Protein AF-A0A386JBR8-F1 (afdb_monomer_lite)

Organism: Clostridioides difficile (NCBI:txid1496)

Sequence (320 aa):
MKKINISLKLSEELEQIVFDKDERVSLTLKGVFYVNKLVGASIFEPDKIYFDGDYRENPYIINNDDGSIFKVISTSLAVSNYNNNQIVTKATVSFNVDSYLLDSFGHIISEDYTAGEIFKKGTSKLTDDNYVLPINSTLEICVSLKNTEIQRALGQYLFNKNLADRKAQSLSQRNALKKLPQFNCPITNITGSSGYRMAIMTIPYFYDDDKEIKEIINCARTLNANVLNCKLISIDNDEIIDAVDLEYLKSIQNYDEEINKKEYSNERLVLSTKYAECKKKIPEKITKAINILFPDLNLEGVKSLNNKEIKLLIQYAETL

Radius of gyration: 27.44 Å; chains: 1; bounding box: 64×48×71 Å

Foldseek 3Di:
DFKKKWKFKDWLLQVQWDADPVRDIDGDLSVLVLLCLLQVKDKDFDQWDDDPNDIDGAFDFDADPVRFTQKTKHKMWIWGQAQNDIDIFIFIDIQGLVVQLVVQQVVVCVVPVLQWDKDFPPPDDDDPQWDWAAPDPTIIIIGGPPDPSNVVSVVVSVVCRVCVNVVSHSVNRSVNSCPDPQNVFDWADWDDDPSTIMTMGMGMGDDDDPVVVVVSVVSSVVSVIDMGGDFDQDPVPRDTDDDDDDVVVVVVVVVCPPPPPPPVVVVVVVVVVVVVVPPPDDPVLLVVLCCVVPVPDDCVVVVPDDPVRVVVSVVVSVVD

Structure (mmCIF, N/CA/C/O backbone):
data_AF-A0A386JBR8-F1
#
_entry.id   AF-A0A386JBR8-F1
#
loop_
_atom_site.group_PDB
_atom_site.id
_atom_site.type_symbol
_atom_site.label_atom_id
_atom_site.label_alt_id
_atom_site.label_comp_id
_atom_site.label_asym_id
_atom_site.label_entity_id
_atom_site.label_seq_id
_atom_site.pdbx_PDB_ins_code
_atom_site.Cartn_x
_atom_site.Cartn_y
_atom_site.Cartn_z
_atom_site.occupancy
_atom_site.B_iso_or_equiv
_atom_site.auth_seq_id
_atom_site.auth_comp_id
_atom_site.auth_asym_id
_atom_site.auth_atom_id
_atom_site.pdbx_PDB_model_num
ATOM 1 N N . MET A 1 1 ? 20.323 -7.950 -28.388 1.00 67.44 1 MET A N 1
ATOM 2 C CA . MET A 1 1 ? 19.832 -7.499 -27.076 1.00 67.44 1 MET A CA 1
ATOM 3 C C . MET A 1 1 ? 20.930 -6.848 -26.249 1.00 67.44 1 MET A C 1
AT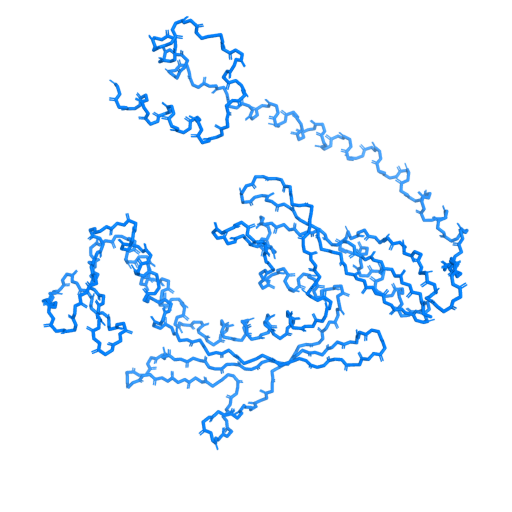OM 5 O O . MET A 1 1 ? 21.874 -7.513 -25.840 1.00 67.44 1 MET A O 1
ATOM 9 N N . LYS A 1 2 ? 20.825 -5.533 -26.047 1.00 70.88 2 LYS A N 1
ATOM 10 C CA . LYS A 1 2 ? 21.681 -4.711 -25.176 1.00 70.88 2 LYS A CA 1
ATOM 11 C C . LYS A 1 2 ? 20.995 -4.535 -23.812 1.00 70.88 2 LYS A C 1
ATOM 13 O O . LYS A 1 2 ? 19.782 -4.716 -23.713 1.00 70.88 2 LYS A O 1
ATOM 18 N N . LYS A 1 3 ? 21.748 -4.177 -22.763 1.00 76.44 3 LYS A N 1
ATOM 19 C CA . LYS A 1 3 ? 21.214 -3.945 -21.407 1.00 76.44 3 LYS A CA 1
ATOM 20 C C . LYS A 1 3 ? 21.705 -2.626 -20.819 1.00 76.44 3 LYS A C 1
ATOM 22 O O . LYS A 1 3 ? 22.906 -2.363 -20.794 1.00 76.44 3 LYS A O 1
ATOM 27 N N . ILE A 1 4 ? 20.784 -1.861 -20.242 1.00 75.00 4 ILE A N 1
ATOM 28 C CA . ILE A 1 4 ? 21.103 -0.758 -19.328 1.00 75.00 4 ILE A CA 1
ATOM 29 C C . ILE A 1 4 ? 20.447 -0.990 -17.971 1.00 75.00 4 ILE A C 1
ATOM 31 O O . ILE A 1 4 ? 19.394 -1.614 -17.871 1.00 75.00 4 ILE A O 1
ATOM 35 N N . ASN A 1 5 ? 21.067 -0.468 -16.923 1.00 78.25 5 ASN A N 1
ATOM 36 C CA . ASN A 1 5 ? 20.488 -0.381 -15.593 1.00 78.25 5 ASN A CA 1
ATOM 37 C C . ASN A 1 5 ? 20.195 1.086 -15.290 1.00 78.25 5 ASN A C 1
ATOM 39 O O . ASN A 1 5 ? 21.079 1.931 -15.410 1.00 78.25 5 ASN A O 1
ATOM 43 N N . ILE A 1 6 ? 18.976 1.390 -14.858 1.00 77.00 6 ILE A N 1
ATOM 44 C CA . ILE A 1 6 ? 18.601 2.739 -14.436 1.00 77.00 6 ILE A CA 1
ATOM 45 C C . ILE A 1 6 ? 18.371 2.724 -12.932 1.00 77.00 6 ILE A C 1
ATOM 47 O O . ILE A 1 6 ? 17.501 2.012 -12.434 1.00 77.00 6 ILE A O 1
ATOM 51 N N . SER A 1 7 ? 19.169 3.503 -12.213 1.00 80.62 7 SER A N 1
ATOM 52 C CA . SER A 1 7 ? 19.122 3.622 -10.760 1.00 80.62 7 SER A CA 1
ATOM 53 C C . SER A 1 7 ? 18.283 4.833 -10.367 1.00 80.62 7 SER A C 1
ATOM 55 O O . SER A 1 7 ? 18.693 5.982 -10.558 1.00 80.62 7 SER A O 1
ATOM 57 N N . LEU A 1 8 ? 17.112 4.567 -9.796 1.00 83.81 8 LEU A N 1
ATOM 58 C CA . LEU A 1 8 ? 16.202 5.566 -9.252 1.00 83.81 8 LEU A CA 1
ATOM 59 C C . LEU A 1 8 ? 16.477 5.784 -7.770 1.00 83.81 8 LEU A C 1
ATOM 61 O O . LEU A 1 8 ? 16.544 4.832 -6.992 1.00 83.81 8 LEU A O 1
ATOM 65 N N . LYS A 1 9 ? 16.578 7.051 -7.372 1.00 84.12 9 LYS A N 1
ATOM 66 C CA . LYS A 1 9 ? 16.639 7.439 -5.966 1.00 84.12 9 LYS A CA 1
ATOM 67 C C . LYS A 1 9 ? 15.225 7.571 -5.407 1.00 84.12 9 LYS A C 1
ATOM 69 O O . LYS A 1 9 ? 14.389 8.255 -5.993 1.00 84.12 9 LYS A O 1
ATOM 74 N N . LEU A 1 10 ? 14.986 6.925 -4.274 1.00 86.94 10 LEU A N 1
ATOM 75 C CA . LEU A 1 10 ? 13.719 6.917 -3.555 1.00 86.94 10 LEU A CA 1
ATOM 76 C C . LEU A 1 10 ? 13.904 7.544 -2.171 1.00 86.94 10 LEU A C 1
ATOM 78 O O . LEU A 1 10 ? 14.959 7.370 -1.560 1.00 86.94 10 LEU A O 1
ATOM 82 N N . SER A 1 11 ? 12.888 8.254 -1.677 1.00 86.88 11 SER A N 1
ATOM 83 C CA . SER A 1 11 ? 12.920 8.955 -0.386 1.00 86.88 11 SER A CA 1
ATOM 84 C C . SER A 1 11 ? 11.740 8.584 0.517 1.00 86.88 11 SER A C 1
ATOM 86 O O . SER A 1 11 ? 10.594 8.529 0.066 1.00 86.88 11 SER A O 1
ATOM 88 N N . GLU A 1 12 ? 12.024 8.348 1.798 1.00 86.50 12 GLU A N 1
ATOM 89 C CA . GLU A 1 12 ? 11.023 8.173 2.858 1.00 86.50 12 GLU A CA 1
ATOM 90 C C . GLU A 1 12 ? 10.281 9.487 3.147 1.00 86.50 12 GLU A C 1
ATOM 92 O O . GLU A 1 12 ? 9.063 9.474 3.293 1.00 86.50 12 GLU A O 1
ATOM 97 N N . GLU A 1 13 ? 10.981 10.626 3.118 1.00 87.62 13 GLU A N 1
ATOM 98 C CA . GLU A 1 13 ? 10.404 11.963 3.347 1.00 87.62 13 GLU A CA 1
ATOM 99 C C . GLU A 1 13 ? 9.352 12.322 2.286 1.00 87.62 13 GLU A C 1
ATOM 101 O O . GLU A 1 13 ? 8.322 12.920 2.580 1.00 87.62 13 GLU A O 1
ATOM 106 N N . LEU A 1 14 ? 9.581 11.901 1.037 1.00 84.31 14 LEU A N 1
ATOM 107 C CA . LEU A 1 14 ? 8.623 12.073 -0.062 1.00 84.31 14 LEU A CA 1
ATOM 108 C C . LEU A 1 14 ? 7.554 10.971 -0.096 1.00 84.31 14 LEU A C 1
ATOM 110 O O . LEU A 1 14 ? 6.811 10.857 -1.076 1.00 84.31 14 LEU A O 1
ATOM 114 N N . GLU A 1 15 ? 7.500 10.141 0.946 1.00 89.00 15 GLU A N 1
ATOM 115 C CA . GLU A 1 15 ? 6.616 8.990 1.082 1.00 89.00 15 GLU A CA 1
ATOM 116 C C . GLU A 1 15 ? 6.724 8.016 -0.098 1.00 89.00 15 GLU A C 1
ATOM 118 O O . GLU A 1 15 ? 5.730 7.407 -0.476 1.00 89.00 15 GLU A O 1
ATOM 123 N N . GLN A 1 16 ? 7.887 7.870 -0.739 1.00 90.25 16 GLN A N 1
ATOM 124 C CA . GLN A 1 16 ? 8.067 6.935 -1.860 1.00 90.25 16 GLN A CA 1
ATOM 125 C C . GLN A 1 16 ? 8.382 5.519 -1.365 1.00 90.25 16 GLN A C 1
ATOM 127 O O . GLN A 1 16 ? 7.962 4.523 -1.958 1.00 90.25 16 GLN A O 1
ATOM 132 N N . ILE A 1 17 ? 9.097 5.430 -0.251 1.00 91.69 17 ILE A N 1
ATOM 133 C CA . ILE A 1 17 ? 9.419 4.181 0.433 1.00 91.69 17 ILE A CA 1
ATOM 134 C C . ILE A 1 17 ? 8.922 4.231 1.869 1.00 91.69 17 ILE A C 1
ATOM 136 O O . ILE A 1 17 ? 8.795 5.301 2.456 1.00 91.69 17 ILE A O 1
ATOM 140 N N . VAL A 1 18 ? 8.640 3.057 2.417 1.00 92.25 18 VAL A N 1
ATOM 141 C CA . VAL A 1 18 ? 8.278 2.868 3.820 1.00 92.25 18 VAL A CA 1
ATOM 142 C C . VAL A 1 18 ? 9.015 1.656 4.369 1.00 92.25 18 VAL A C 1
ATOM 144 O O . VAL A 1 18 ? 9.293 0.710 3.626 1.00 92.25 18 VAL A O 1
ATOM 147 N N . PHE A 1 19 ? 9.318 1.703 5.660 1.00 87.75 19 PHE A N 1
ATOM 148 C CA . PHE A 1 19 ? 9.953 0.628 6.408 1.00 87.75 19 PHE A CA 1
ATOM 149 C C . PHE A 1 19 ? 8.922 -0.017 7.329 1.00 87.75 19 PHE A C 1
ATOM 151 O O . PHE A 1 19 ? 8.153 0.690 7.981 1.00 87.75 19 PHE A O 1
ATOM 158 N N . ASP A 1 20 ? 8.875 -1.346 7.353 1.00 82.25 20 ASP A N 1
ATOM 159 C CA . ASP A 1 20 ? 8.088 -2.072 8.349 1.00 82.25 20 ASP A CA 1
ATOM 160 C C . ASP A 1 20 ? 8.827 -2.165 9.699 1.00 82.25 20 ASP A C 1
ATOM 162 O O . ASP A 1 20 ? 9.929 -1.637 9.869 1.00 82.25 20 ASP A O 1
ATOM 166 N N . LYS A 1 21 ? 8.203 -2.823 10.685 1.00 74.06 21 LYS A N 1
ATOM 167 C CA . LYS A 1 21 ? 8.782 -3.008 12.028 1.00 74.06 21 LYS A CA 1
ATOM 168 C C . LYS A 1 21 ? 10.086 -3.821 12.014 1.00 74.06 21 LYS A C 1
ATOM 170 O O . LYS A 1 21 ? 10.879 -3.679 12.939 1.00 74.06 21 LYS A O 1
ATOM 175 N N . ASP A 1 22 ? 10.308 -4.618 10.969 1.00 78.12 22 ASP A N 1
ATOM 176 C CA . ASP A 1 22 ? 11.513 -5.425 10.760 1.00 78.12 22 ASP A CA 1
ATOM 177 C C . ASP A 1 22 ? 12.556 -4.688 9.895 1.00 78.12 22 ASP A C 1
ATOM 179 O O . ASP A 1 22 ? 13.489 -5.308 9.379 1.00 78.12 22 ASP A O 1
ATOM 183 N N . GLU A 1 23 ? 12.400 -3.370 9.708 1.00 79.38 23 GLU A N 1
ATOM 184 C CA . GLU A 1 23 ? 13.267 -2.509 8.893 1.00 79.38 23 GLU A CA 1
ATOM 185 C C . GLU A 1 23 ? 13.337 -2.922 7.410 1.00 79.38 23 GLU A C 1
ATOM 187 O O . GLU A 1 23 ? 14.269 -2.561 6.682 1.00 79.38 23 GLU A O 1
ATOM 192 N N . ARG A 1 24 ? 12.331 -3.652 6.910 1.00 84.88 24 ARG A N 1
ATOM 193 C CA . ARG A 1 24 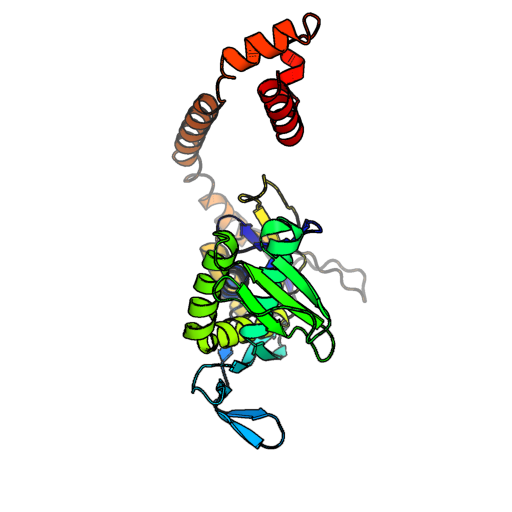? 12.246 -4.012 5.492 1.00 84.88 24 ARG A CA 1
ATOM 194 C C . ARG A 1 24 ? 11.624 -2.873 4.708 1.00 84.88 24 ARG A C 1
ATOM 196 O O . ARG A 1 24 ? 10.538 -2.384 5.015 1.00 84.88 24 ARG A O 1
ATOM 203 N N . VAL A 1 25 ? 12.312 -2.480 3.643 1.00 89.56 25 VAL A N 1
ATOM 204 C CA . VAL A 1 25 ? 11.884 -1.397 2.761 1.00 89.56 25 VAL A CA 1
ATOM 205 C C . VAL A 1 25 ? 10.878 -1.889 1.721 1.00 89.56 25 VAL A C 1
ATOM 207 O O . VAL A 1 25 ? 11.035 -2.950 1.115 1.00 89.56 25 VAL A O 1
ATOM 210 N N . SER A 1 26 ? 9.845 -1.093 1.461 1.00 89.31 26 SER A N 1
ATOM 211 C CA . SER A 1 26 ? 8.892 -1.356 0.386 1.00 89.31 26 SER A CA 1
ATOM 212 C C . SER A 1 26 ? 8.404 -0.071 -0.282 1.00 89.31 26 SER A C 1
ATOM 214 O O . SER A 1 26 ? 8.368 0.994 0.331 1.00 89.31 26 SER A O 1
ATOM 216 N N . LEU A 1 27 ? 8.010 -0.168 -1.558 1.00 90.38 27 LEU A N 1
ATOM 217 C CA . LEU A 1 27 ? 7.379 0.949 -2.265 1.00 90.38 27 LEU A CA 1
ATOM 218 C C . LEU A 1 27 ? 5.964 1.207 -1.738 1.00 90.38 27 LEU A C 1
ATOM 220 O O . LEU A 1 27 ? 5.135 0.284 -1.675 1.00 90.38 27 LEU A O 1
ATOM 224 N N . THR A 1 28 ? 5.684 2.479 -1.468 1.00 90.69 28 THR A N 1
ATOM 225 C CA . THR A 1 28 ? 4.338 3.010 -1.225 1.00 90.69 28 THR A CA 1
ATOM 226 C C . THR A 1 28 ? 3.587 3.208 -2.551 1.00 90.69 28 THR A C 1
ATOM 228 O O . THR A 1 28 ? 4.127 2.978 -3.632 1.00 90.69 28 THR A O 1
ATOM 231 N N . LEU A 1 29 ? 2.341 3.690 -2.500 1.00 87.50 29 LEU A N 1
ATOM 232 C CA . LEU A 1 29 ? 1.617 4.108 -3.706 1.00 87.50 29 LEU A CA 1
ATOM 233 C C . LEU A 1 29 ? 2.341 5.236 -4.462 1.00 87.50 29 LEU A C 1
ATOM 235 O O . LEU A 1 29 ? 2.518 5.148 -5.675 1.00 87.50 29 LEU A O 1
ATOM 239 N N . LYS A 1 30 ? 2.796 6.274 -3.747 1.00 87.56 30 LYS A N 1
ATOM 240 C CA . LYS A 1 30 ? 3.539 7.396 -4.341 1.00 87.56 30 LYS A CA 1
ATOM 241 C C . LYS A 1 30 ? 4.854 6.928 -4.958 1.00 87.56 30 LYS A C 1
ATOM 243 O O . LYS A 1 30 ? 5.190 7.361 -6.056 1.00 87.56 30 LYS A O 1
ATOM 248 N N . GLY A 1 31 ? 5.562 6.010 -4.298 1.00 90.75 31 GLY A N 1
ATOM 249 C CA . GLY A 1 31 ? 6.785 5.415 -4.837 1.00 90.75 31 GLY A CA 1
ATOM 250 C C . GLY A 1 31 ? 6.533 4.602 -6.095 1.00 90.75 31 GLY A C 1
ATOM 251 O O . GLY A 1 31 ? 7.245 4.763 -7.079 1.00 90.75 31 GLY A O 1
ATOM 252 N N . VAL A 1 32 ? 5.477 3.789 -6.098 1.00 92.12 32 VAL A N 1
ATOM 253 C CA . VAL A 1 32 ? 5.056 3.039 -7.284 1.00 92.12 32 VAL A CA 1
ATOM 254 C C . VAL A 1 32 ? 4.737 3.988 -8.446 1.00 92.12 32 VAL A C 1
ATOM 256 O O . VAL A 1 32 ? 5.261 3.798 -9.537 1.00 92.12 32 VAL A O 1
ATOM 259 N N . PHE A 1 33 ? 3.966 5.058 -8.242 1.00 89.31 33 PHE A N 1
ATOM 260 C CA . PHE A 1 33 ? 3.706 6.016 -9.324 1.00 89.31 33 PHE A CA 1
ATOM 261 C C . PHE A 1 33 ? 4.952 6.780 -9.772 1.00 89.31 33 PHE A C 1
ATOM 263 O O . PHE A 1 33 ? 5.095 7.064 -10.959 1.00 89.31 33 PHE A O 1
ATOM 270 N N . TYR A 1 34 ? 5.866 7.090 -8.852 1.00 90.25 34 TYR A N 1
ATOM 271 C CA . TYR A 1 34 ? 7.144 7.707 -9.189 1.00 90.25 34 TYR A CA 1
ATOM 272 C C . TYR A 1 34 ? 7.983 6.801 -10.097 1.00 90.25 34 TYR A C 1
ATOM 274 O O . TYR A 1 34 ? 8.426 7.242 -11.153 1.00 90.25 34 TYR A O 1
ATOM 282 N N . VAL A 1 35 ? 8.116 5.519 -9.743 1.00 91.00 35 VAL A N 1
ATOM 283 C CA . VAL A 1 35 ? 8.782 4.508 -10.578 1.00 91.00 35 VAL A CA 1
ATOM 284 C C . VAL A 1 35 ? 8.055 4.328 -11.914 1.00 91.00 35 VAL A C 1
ATOM 286 O O . VAL A 1 35 ? 8.702 4.198 -12.953 1.00 91.00 35 VAL A O 1
ATOM 289 N N . ASN A 1 36 ? 6.720 4.400 -11.932 1.00 91.25 36 ASN A N 1
ATOM 290 C CA . ASN A 1 36 ? 5.944 4.259 -13.164 1.00 91.25 36 ASN A CA 1
ATOM 291 C C . ASN A 1 36 ? 6.201 5.375 -14.187 1.00 91.25 36 ASN A C 1
ATOM 293 O O . ASN A 1 36 ? 6.010 5.149 -15.377 1.00 91.25 36 ASN A O 1
ATOM 297 N N . LYS A 1 37 ? 6.684 6.551 -13.765 1.00 87.00 37 LYS A N 1
ATOM 298 C CA . LYS A 1 37 ? 7.130 7.597 -14.704 1.00 87.00 37 LYS A CA 1
ATOM 299 C C . LYS A 1 37 ? 8.317 7.151 -15.562 1.00 87.00 37 LYS A C 1
ATOM 301 O O . LYS A 1 37 ? 8.500 7.692 -16.645 1.00 87.00 37 LYS A O 1
ATOM 306 N N . LEU A 1 38 ? 9.115 6.197 -15.074 1.00 86.31 38 LEU A N 1
ATOM 307 C CA . LEU A 1 38 ? 10.191 5.570 -15.838 1.00 86.31 38 LEU A CA 1
ATOM 308 C C . LEU A 1 38 ? 9.694 4.339 -16.608 1.00 86.31 38 LEU A C 1
ATOM 310 O O . LEU A 1 38 ? 10.028 4.184 -17.774 1.00 86.31 38 LEU A O 1
ATOM 314 N N . VAL A 1 39 ? 8.921 3.465 -15.954 1.00 87.38 39 VAL A N 1
ATOM 315 C CA . VAL A 1 39 ? 8.481 2.185 -16.547 1.00 87.38 39 VAL A CA 1
ATOM 316 C C . VAL A 1 39 ? 7.428 2.375 -17.643 1.00 87.38 39 VAL A C 1
ATOM 318 O O . VAL A 1 39 ? 7.347 1.560 -18.559 1.00 87.38 39 VAL A O 1
ATOM 321 N N . GLY A 1 40 ? 6.601 3.420 -17.552 1.00 86.44 40 GLY A N 1
ATOM 322 C CA . GLY A 1 40 ? 5.566 3.711 -18.544 1.00 86.44 40 GLY A CA 1
ATOM 323 C C . GLY A 1 40 ? 4.459 2.654 -18.611 1.00 86.44 40 GLY A C 1
ATOM 324 O O . GLY A 1 40 ? 3.864 2.457 -19.668 1.00 86.44 40 GLY A O 1
ATOM 325 N N . ALA A 1 41 ? 4.178 1.942 -17.514 1.00 90.88 41 ALA A N 1
ATOM 326 C CA . ALA A 1 41 ? 3.095 0.968 -17.503 1.00 90.88 41 ALA A CA 1
ATOM 327 C C . ALA A 1 41 ? 1.734 1.676 -17.548 1.00 90.88 41 ALA A C 1
ATOM 329 O O . ALA A 1 41 ? 1.479 2.636 -16.811 1.00 90.88 41 ALA A O 1
ATOM 330 N N . SER A 1 42 ? 0.846 1.156 -18.391 1.00 92.50 42 SER A N 1
ATOM 331 C CA . SER A 1 42 ? -0.554 1.568 -18.449 1.00 92.50 42 SER A CA 1
ATOM 332 C C . SER A 1 42 ? -1.343 0.848 -17.364 1.00 92.50 42 SER A C 1
ATOM 334 O O . SER A 1 42 ? -1.152 -0.346 -17.147 1.00 92.50 42 SER A O 1
ATOM 336 N N . ILE A 1 43 ? -2.241 1.560 -16.690 1.00 92.56 43 ILE A N 1
ATOM 337 C CA . ILE A 1 43 ? -3.100 1.006 -15.640 1.00 92.56 43 ILE A CA 1
ATOM 338 C C . ILE A 1 43 ? -4.533 1.339 -16.002 1.00 92.56 43 ILE A C 1
ATOM 340 O O . ILE A 1 43 ? -4.831 2.479 -16.351 1.00 92.56 43 ILE A O 1
ATOM 344 N N . PHE A 1 44 ? -5.415 0.359 -15.894 1.00 91.50 44 PHE A N 1
ATOM 345 C CA . PHE A 1 44 ? -6.836 0.562 -16.116 1.00 91.50 44 PHE A CA 1
ATOM 346 C C . PHE A 1 44 ? -7.661 -0.318 -15.190 1.00 91.50 44 PHE A C 1
ATOM 348 O O . PHE A 1 44 ? -7.212 -1.350 -14.682 1.00 91.50 44 PHE A O 1
ATOM 355 N N . GLU A 1 45 ? -8.889 0.118 -14.964 1.00 91.69 45 GLU A N 1
ATOM 356 C CA . GLU A 1 45 ? -9.885 -0.599 -14.186 1.00 91.69 45 GLU A CA 1
ATOM 357 C C . GLU A 1 45 ? -10.949 -1.099 -15.165 1.00 91.69 45 GLU A C 1
ATOM 359 O O . GLU A 1 45 ? -11.491 -0.292 -15.917 1.00 91.69 45 GLU A O 1
ATOM 364 N N . PRO A 1 46 ? -11.209 -2.417 -15.244 1.00 90.25 46 PRO A N 1
ATOM 365 C CA . PRO A 1 46 ? -12.298 -2.920 -16.073 1.00 90.25 46 PRO A CA 1
ATOM 366 C C . PRO A 1 46 ? -13.635 -2.444 -15.503 1.00 90.25 46 PRO A C 1
ATOM 368 O O . PRO A 1 46 ? -13.779 -2.431 -14.287 1.00 90.25 46 PRO A O 1
ATOM 371 N N . ASP A 1 47 ? -14.624 -2.153 -16.348 1.00 89.44 47 ASP A N 1
ATOM 372 C CA . ASP A 1 47 ? -15.942 -1.665 -15.901 1.00 89.44 47 ASP A CA 1
ATOM 373 C C . ASP A 1 47 ? -16.673 -2.658 -14.984 1.00 89.44 47 ASP A C 1
ATOM 375 O O . ASP A 1 47 ? -17.463 -2.274 -14.120 1.00 89.44 47 ASP A O 1
ATOM 379 N N . LYS A 1 48 ? -16.419 -3.959 -15.185 1.00 90.88 48 LYS A N 1
ATOM 380 C CA . LYS A 1 48 ? -17.042 -5.044 -14.426 1.00 90.88 48 LYS A CA 1
ATOM 381 C C . LYS A 1 48 ? -16.030 -6.043 -13.894 1.00 90.88 48 LYS A C 1
ATOM 383 O O . LYS A 1 48 ? -15.033 -6.366 -14.542 1.00 90.88 48 LYS A O 1
ATOM 388 N N . ILE A 1 49 ? -16.340 -6.597 -12.728 1.00 90.44 49 ILE A N 1
ATOM 389 C CA . ILE A 1 49 ? -15.579 -7.656 -12.068 1.00 90.44 49 ILE A CA 1
ATOM 390 C C . ILE A 1 49 ? -16.477 -8.851 -11.777 1.00 90.44 49 ILE A C 1
ATOM 392 O O . ILE A 1 49 ? -17.637 -8.697 -11.411 1.00 90.44 49 ILE A O 1
ATOM 396 N N . TYR A 1 50 ? -15.928 -10.053 -11.927 1.00 85.75 50 TYR A N 1
ATOM 397 C CA . TYR A 1 50 ? -16.611 -11.270 -11.509 1.00 85.75 50 TYR A CA 1
ATOM 398 C C . TYR A 1 50 ? -16.377 -11.481 -10.012 1.00 85.75 50 TYR A C 1
ATOM 400 O O . TYR A 1 50 ? -15.232 -11.673 -9.586 1.00 85.75 50 TYR A O 1
ATOM 408 N N . PHE A 1 51 ? -17.442 -11.405 -9.219 1.00 83.25 51 PHE A N 1
ATOM 409 C CA . PHE A 1 51 ? -17.404 -11.571 -7.772 1.00 83.25 51 PHE A CA 1
ATOM 410 C C . PHE A 1 51 ? -18.627 -12.364 -7.309 1.00 83.25 51 PHE A C 1
ATOM 412 O O . PHE A 1 51 ? -19.754 -12.026 -7.654 1.00 83.25 51 PHE A O 1
ATOM 419 N N . ASP A 1 52 ? -18.383 -13.416 -6.527 1.00 83.50 52 ASP A N 1
ATOM 420 C CA . ASP A 1 52 ? -19.421 -14.281 -5.947 1.00 83.50 52 ASP A CA 1
ATOM 421 C C . ASP A 1 52 ? -20.429 -14.844 -6.970 1.00 83.50 52 ASP A C 1
ATOM 423 O O . ASP A 1 52 ? -21.640 -14.821 -6.780 1.00 83.50 52 ASP A O 1
ATOM 427 N N . GLY A 1 53 ? -19.916 -15.321 -8.109 1.00 86.75 53 GLY A N 1
ATOM 428 C CA . GLY A 1 53 ? -20.732 -15.971 -9.140 1.00 86.75 53 GLY A CA 1
ATOM 429 C C . GLY A 1 53 ? -21.402 -15.032 -10.150 1.00 86.75 53 GLY A C 1
ATOM 430 O O . GLY A 1 53 ? -22.022 -15.527 -11.087 1.00 86.75 53 GLY A O 1
ATOM 431 N N . ASP A 1 54 ? -21.264 -13.710 -10.004 1.00 91.19 54 ASP A N 1
ATOM 432 C CA . ASP A 1 54 ? -21.921 -12.724 -10.871 1.00 91.19 54 ASP A CA 1
ATOM 433 C C . ASP A 1 54 ? -20.980 -11.575 -11.287 1.00 91.19 54 ASP A C 1
ATOM 435 O O . ASP A 1 54 ? -19.950 -11.316 -10.656 1.00 91.19 54 ASP A O 1
ATOM 439 N N . TYR A 1 55 ? -21.327 -10.873 -12.369 1.00 88.94 55 TYR A N 1
ATOM 440 C CA . TYR A 1 55 ? -20.626 -9.673 -12.821 1.00 88.94 55 TYR A CA 1
ATOM 441 C C . TYR A 1 55 ? -21.173 -8.427 -12.122 1.00 88.94 55 TYR A C 1
ATOM 443 O O . TYR A 1 55 ? -22.314 -8.017 -12.328 1.00 88.94 55 TYR A O 1
ATOM 451 N N . ARG A 1 56 ? -20.315 -7.776 -11.338 1.00 91.69 56 ARG A N 1
ATOM 452 C CA . ARG A 1 56 ? -20.599 -6.529 -10.621 1.00 91.69 56 ARG A CA 1
ATOM 453 C C . ARG A 1 56 ? -19.842 -5.361 -11.237 1.00 91.69 56 ARG A C 1
ATOM 455 O O . ARG A 1 56 ? -18.857 -5.570 -11.941 1.00 91.69 56 ARG A O 1
ATOM 462 N N . GLU A 1 57 ? -20.298 -4.146 -10.964 1.00 92.88 57 GLU A N 1
ATOM 463 C CA . GLU A 1 57 ? -19.558 -2.923 -11.292 1.00 92.88 57 GLU A CA 1
ATOM 464 C C . GLU A 1 57 ? -18.219 -2.878 -10.549 1.00 92.88 57 GLU A C 1
ATOM 466 O O . GLU A 1 57 ? -18.047 -3.519 -9.511 1.00 92.88 57 GLU A O 1
ATOM 471 N N . ASN A 1 58 ? -17.256 -2.141 -11.093 1.00 90.81 58 ASN A N 1
ATOM 472 C CA . ASN A 1 58 ? -15.947 -1.951 -10.488 1.00 90.81 58 ASN A CA 1
ATOM 473 C C . ASN A 1 58 ? -15.702 -0.455 -10.239 1.00 90.81 58 ASN A C 1
ATOM 475 O O . ASN A 1 58 ? -15.696 0.317 -11.198 1.00 90.81 58 ASN A O 1
ATOM 479 N N . PRO A 1 59 ? -15.465 -0.033 -8.989 1.00 93.19 59 PRO A N 1
ATOM 480 C CA . PRO A 1 59 ? -15.415 -0.844 -7.773 1.00 93.19 59 PRO A CA 1
ATOM 481 C C . PRO A 1 59 ? -16.803 -1.356 -7.344 1.00 93.19 59 PRO A C 1
ATOM 483 O O . PRO A 1 59 ? -17.801 -0.654 -7.468 1.00 93.19 59 PRO A O 1
ATOM 486 N N . TYR A 1 60 ? -16.860 -2.563 -6.777 1.00 93.88 60 TYR A N 1
ATOM 487 C CA . TYR A 1 60 ? -18.082 -3.114 -6.190 1.00 93.88 60 TYR A CA 1
ATOM 488 C C . TYR A 1 60 ? -18.165 -2.740 -4.710 1.00 93.88 60 TYR A C 1
ATOM 490 O O . TYR A 1 60 ? -17.318 -3.149 -3.910 1.00 93.88 60 TYR A O 1
ATOM 498 N N . ILE A 1 61 ? -19.187 -1.967 -4.348 1.00 92.62 61 ILE A N 1
ATOM 499 C CA . ILE A 1 61 ? -19.413 -1.480 -2.986 1.00 92.62 61 ILE A CA 1
ATOM 500 C C . ILE A 1 61 ? -20.493 -2.334 -2.318 1.00 92.62 61 ILE A C 1
ATOM 502 O O . ILE A 1 61 ? -21.593 -2.495 -2.843 1.00 92.62 61 ILE A O 1
ATOM 506 N N . ILE A 1 62 ? -20.170 -2.870 -1.145 1.00 91.69 62 ILE A N 1
ATOM 507 C CA . ILE A 1 62 ? -21.072 -3.619 -0.275 1.00 91.69 62 ILE A CA 1
ATOM 508 C C . ILE A 1 62 ? -21.376 -2.734 0.931 1.00 91.69 62 ILE A C 1
ATOM 510 O O . ILE A 1 62 ? -20.458 -2.315 1.644 1.00 91.69 62 ILE A O 1
ATOM 514 N N . ASN A 1 63 ? -22.659 -2.468 1.156 1.00 90.69 63 ASN A N 1
ATOM 515 C CA . ASN A 1 63 ? -23.143 -1.676 2.281 1.00 90.69 63 ASN A CA 1
ATOM 516 C C . ASN A 1 63 ? -23.700 -2.580 3.385 1.00 90.69 63 ASN A C 1
ATOM 518 O O . ASN A 1 63 ? -24.161 -3.688 3.115 1.00 90.69 63 ASN A O 1
ATOM 522 N N . ASN A 1 64 ? -23.659 -2.080 4.614 1.00 87.12 64 ASN A N 1
ATOM 523 C CA . ASN A 1 64 ? -24.411 -2.604 5.747 1.00 87.12 64 ASN A CA 1
ATOM 524 C C . ASN A 1 64 ? -25.903 -2.246 5.620 1.00 87.12 64 ASN A C 1
ATOM 526 O O . ASN A 1 64 ? -26.286 -1.394 4.813 1.00 87.12 64 ASN A O 1
ATOM 530 N N . ASP A 1 65 ? -26.732 -2.848 6.475 1.00 84.81 65 ASP A N 1
ATOM 531 C CA . ASP A 1 65 ? -28.181 -2.597 6.536 1.00 84.81 65 ASP A CA 1
ATOM 532 C C . ASP A 1 65 ? -28.528 -1.124 6.823 1.00 84.81 65 ASP A C 1
ATOM 534 O O . ASP A 1 65 ? -29.570 -0.628 6.399 1.00 84.81 65 ASP A O 1
ATOM 538 N N . ASP A 1 66 ? -27.634 -0.403 7.504 1.00 82.19 66 ASP A N 1
ATOM 539 C CA . ASP A 1 66 ? -27.754 1.032 7.790 1.00 82.19 66 ASP A CA 1
ATOM 540 C C . ASP A 1 66 ? -27.369 1.935 6.598 1.00 82.19 66 ASP A C 1
ATOM 542 O O . ASP A 1 66 ? -27.367 3.161 6.715 1.00 82.19 66 ASP A O 1
ATOM 546 N N . GLY A 1 67 ? -27.028 1.344 5.448 1.00 79.69 67 GLY A N 1
ATOM 547 C CA . GLY A 1 67 ? -26.598 2.043 4.237 1.00 79.69 67 GLY A CA 1
ATOM 548 C C . GLY A 1 67 ? -25.131 2.480 4.247 1.00 79.69 67 GLY A C 1
ATOM 549 O O . GLY A 1 67 ? -24.662 3.072 3.275 1.00 79.69 67 GLY A O 1
ATOM 550 N N . SER A 1 68 ? -24.384 2.193 5.314 1.00 83.94 68 SER A N 1
ATOM 551 C CA . SER A 1 68 ? -22.980 2.569 5.432 1.00 83.94 68 SER A CA 1
ATOM 552 C C . SER A 1 68 ? -22.057 1.577 4.712 1.00 83.94 68 SER A C 1
ATOM 554 O O . SER A 1 68 ? -22.341 0.384 4.648 1.00 83.94 68 SER A O 1
ATOM 556 N N . ILE A 1 69 ? -20.930 2.049 4.164 1.00 87.56 69 ILE A N 1
ATOM 557 C CA . ILE A 1 69 ? -20.006 1.184 3.409 1.00 87.56 69 ILE A CA 1
ATOM 558 C C . ILE A 1 69 ? -19.341 0.173 4.349 1.00 87.56 69 ILE A C 1
ATOM 560 O O . ILE A 1 69 ? -18.589 0.556 5.243 1.00 87.56 69 ILE A O 1
ATOM 564 N N . PHE A 1 70 ? -19.574 -1.113 4.102 1.00 88.12 70 PHE A N 1
ATOM 565 C CA . PHE A 1 70 ? -18.951 -2.220 4.825 1.00 88.12 70 PHE A CA 1
ATOM 566 C C . PHE A 1 70 ? -17.632 -2.632 4.171 1.00 88.12 70 PHE A C 1
ATOM 568 O O . PHE A 1 70 ? -16.575 -2.729 4.802 1.00 88.12 70 PHE A O 1
ATOM 575 N N . LYS A 1 71 ? -17.693 -2.871 2.860 1.00 91.44 71 LYS A N 1
ATOM 576 C CA . LYS A 1 71 ? -16.587 -3.444 2.103 1.00 91.44 71 LYS A CA 1
ATOM 577 C C . LYS A 1 71 ? -16.603 -2.947 0.671 1.00 91.44 71 LYS A C 1
ATOM 579 O O . LYS A 1 71 ? -17.653 -2.876 0.046 1.00 91.44 71 LYS A O 1
ATOM 584 N N . VAL A 1 72 ? -15.422 -2.673 0.133 1.00 92.88 72 VAL A N 1
ATOM 585 C CA . VAL A 1 72 ? -15.253 -2.335 -1.280 1.00 92.88 72 VAL A CA 1
ATOM 586 C C . VAL A 1 72 ? -14.297 -3.310 -1.936 1.00 92.88 72 VAL A C 1
ATOM 588 O O . VAL A 1 72 ? -13.234 -3.623 -1.397 1.00 92.88 72 VAL A O 1
ATOM 591 N N . ILE A 1 73 ? -14.674 -3.801 -3.108 1.00 93.94 73 ILE A N 1
ATOM 592 C CA . ILE A 1 73 ? -13.845 -4.674 -3.925 1.00 93.94 73 ILE A CA 1
ATOM 593 C C . ILE A 1 73 ? -13.482 -3.924 -5.196 1.00 93.94 73 ILE A C 1
ATOM 595 O O . ILE A 1 73 ? -14.358 -3.502 -5.940 1.00 93.94 73 ILE A O 1
ATOM 599 N N . SER A 1 74 ? -12.188 -3.782 -5.454 1.00 94.75 74 SER A N 1
ATOM 600 C CA . SER A 1 74 ? -11.681 -3.136 -6.663 1.00 94.75 74 SER A CA 1
ATOM 601 C C . SER A 1 74 ? -10.705 -4.049 -7.379 1.00 94.75 74 SER A C 1
ATOM 603 O O . SER A 1 74 ? -9.891 -4.727 -6.744 1.00 94.75 74 SER A O 1
ATOM 605 N N . THR A 1 75 ? -10.768 -4.069 -8.704 1.00 95.50 75 THR A N 1
ATOM 606 C CA . THR A 1 75 ? -9.780 -4.742 -9.546 1.00 95.50 75 THR A CA 1
ATOM 607 C C . THR A 1 75 ? -9.113 -3.742 -10.467 1.00 95.50 75 THR A C 1
ATOM 609 O O . THR A 1 75 ? -9.787 -2.970 -11.139 1.00 95.50 75 THR A O 1
ATOM 612 N N . SER A 1 76 ? -7.792 -3.827 -10.571 1.00 95.50 76 SER A N 1
ATOM 613 C CA . SER A 1 76 ? -7.026 -3.078 -11.563 1.00 95.50 76 SER A CA 1
ATOM 614 C C . SER A 1 76 ? -6.135 -4.020 -12.363 1.00 95.50 76 SER A C 1
ATOM 616 O O . SER A 1 76 ? -5.677 -5.061 -11.868 1.00 95.50 76 SER A O 1
ATOM 618 N N . LEU A 1 77 ? -5.901 -3.638 -13.612 1.00 94.19 77 LEU A N 1
ATOM 619 C CA . LEU A 1 77 ? -4.999 -4.284 -14.549 1.00 94.19 77 LEU A CA 1
ATOM 620 C C . LEU A 1 77 ? -3.846 -3.328 -14.837 1.00 94.19 77 LEU A C 1
ATOM 622 O O . LEU A 1 77 ? -4.059 -2.124 -14.972 1.00 94.19 77 LEU A O 1
ATOM 626 N N . ALA A 1 78 ? -2.632 -3.859 -14.920 1.00 95.06 78 ALA A N 1
ATOM 627 C CA . ALA A 1 78 ? -1.475 -3.109 -15.379 1.00 95.06 78 ALA A CA 1
ATOM 628 C C . ALA A 1 78 ? -0.832 -3.823 -16.565 1.00 95.06 78 ALA A C 1
ATOM 630 O O . ALA A 1 78 ? -0.703 -5.047 -16.572 1.00 95.06 78 ALA A O 1
ATOM 631 N N . VAL A 1 79 ? -0.450 -3.044 -17.570 1.00 92.25 79 VAL A N 1
ATOM 632 C CA . VAL A 1 79 ? 0.135 -3.525 -18.818 1.00 92.25 79 VAL A CA 1
ATOM 633 C C . VAL A 1 79 ? 1.432 -2.783 -19.061 1.00 92.25 79 VAL A C 1
ATOM 635 O O . VAL A 1 79 ? 1.482 -1.555 -19.012 1.00 92.25 79 VAL A O 1
ATOM 638 N N . SER A 1 80 ? 2.491 -3.534 -19.320 1.00 90.88 80 SER A N 1
ATOM 639 C CA . SER A 1 80 ? 3.800 -2.983 -19.642 1.00 90.88 80 SER A CA 1
ATOM 640 C C . SER A 1 80 ? 4.527 -3.907 -20.604 1.00 90.88 80 SER A C 1
ATOM 642 O O . SER A 1 80 ? 4.324 -5.121 -20.576 1.00 90.88 80 SER A O 1
ATOM 644 N N . ASN A 1 81 ? 5.393 -3.332 -21.430 1.00 84.88 81 ASN A N 1
ATOM 645 C CA . ASN A 1 81 ? 6.334 -4.105 -22.220 1.00 84.88 81 ASN A CA 1
ATOM 646 C C . ASN A 1 81 ? 7.598 -4.339 -21.390 1.00 84.88 81 ASN A C 1
ATOM 648 O O . ASN A 1 81 ? 8.179 -3.408 -20.831 1.00 84.88 81 ASN A O 1
ATOM 652 N N . TYR A 1 82 ? 8.022 -5.593 -21.306 1.00 82.19 82 TYR A N 1
ATOM 653 C CA . TYR A 1 82 ? 9.252 -5.995 -20.645 1.00 82.19 82 TYR A CA 1
ATOM 654 C C . TYR A 1 82 ? 9.993 -6.982 -21.539 1.00 82.19 82 TYR A C 1
ATOM 656 O O . TYR A 1 82 ? 9.464 -8.046 -21.859 1.00 82.19 82 TYR A O 1
ATOM 664 N N . ASN A 1 83 ? 11.212 -6.632 -21.951 1.00 76.12 83 ASN A N 1
ATOM 665 C CA . ASN A 1 83 ? 12.053 -7.453 -22.830 1.00 76.12 83 ASN A CA 1
ATOM 666 C C . ASN A 1 83 ? 11.291 -7.906 -24.089 1.00 76.12 83 ASN A C 1
ATOM 668 O O . ASN A 1 83 ? 11.178 -9.102 -24.353 1.00 76.12 83 ASN A O 1
ATOM 672 N N . ASN A 1 84 ? 10.691 -6.946 -24.800 1.00 74.50 84 ASN A N 1
ATOM 673 C CA . ASN A 1 84 ? 9.866 -7.135 -26.004 1.00 74.50 84 ASN A CA 1
ATOM 674 C C . ASN A 1 84 ? 8.595 -7.987 -25.824 1.00 74.50 84 ASN A C 1
ATOM 676 O O . ASN A 1 84 ? 7.917 -8.289 -26.802 1.00 74.50 84 ASN A O 1
ATOM 680 N N . ASN A 1 85 ? 8.235 -8.354 -24.592 1.00 81.31 85 ASN A N 1
ATOM 681 C CA . ASN A 1 85 ? 7.006 -9.076 -24.290 1.00 81.31 85 ASN A CA 1
ATOM 682 C C . ASN A 1 85 ? 6.012 -8.163 -23.579 1.00 81.31 85 ASN A C 1
ATOM 684 O O . ASN A 1 85 ? 6.367 -7.465 -22.627 1.00 81.31 85 ASN A O 1
ATOM 688 N N . GLN A 1 86 ? 4.750 -8.207 -23.996 1.00 88.69 86 GLN A N 1
ATOM 689 C CA . GLN A 1 86 ? 3.680 -7.546 -23.264 1.00 88.69 86 GLN A CA 1
ATOM 690 C C . GLN A 1 86 ? 3.316 -8.385 -22.035 1.00 88.69 86 GLN A C 1
ATOM 692 O O . GLN A 1 86 ? 2.915 -9.542 -22.147 1.00 88.69 86 GLN A O 1
ATOM 697 N N . ILE A 1 87 ? 3.444 -7.789 -20.854 1.00 90.88 87 ILE A N 1
ATOM 698 C CA . ILE A 1 87 ? 3.070 -8.397 -19.581 1.00 90.88 87 ILE A CA 1
ATOM 699 C C . ILE A 1 87 ? 1.814 -7.707 -19.069 1.00 90.88 87 ILE A C 1
ATOM 701 O O . ILE A 1 87 ? 1.762 -6.481 -18.961 1.00 90.88 87 ILE A O 1
ATOM 705 N N . VAL A 1 88 ? 0.818 -8.519 -18.717 1.00 92.94 88 VAL A N 1
ATOM 706 C CA . VAL A 1 88 ? -0.425 -8.071 -18.090 1.00 92.94 88 VAL A CA 1
ATOM 707 C C . VAL A 1 88 ? -0.492 -8.635 -16.680 1.00 92.94 88 VAL A C 1
ATOM 709 O O . VAL A 1 88 ? -0.426 -9.848 -16.476 1.00 92.94 88 VAL A O 1
ATOM 712 N N . THR A 1 89 ? -0.652 -7.765 -15.691 1.00 94.50 89 THR A N 1
ATOM 713 C CA . THR A 1 89 ? -0.848 -8.154 -14.296 1.00 94.50 89 THR A CA 1
ATOM 714 C C . THR A 1 89 ? -2.212 -7.699 -13.810 1.00 94.50 89 THR A C 1
ATOM 716 O O . THR A 1 89 ? -2.733 -6.657 -14.199 1.00 94.50 89 THR A O 1
ATOM 719 N N . LYS A 1 90 ? -2.804 -8.499 -12.923 1.00 93.38 90 LYS A N 1
ATOM 720 C CA . LYS A 1 90 ? -4.094 -8.220 -12.291 1.00 93.38 90 LYS A CA 1
ATOM 721 C C . LYS A 1 90 ? -3.938 -8.198 -10.781 1.00 93.38 90 LYS A C 1
ATOM 723 O O . LYS A 1 90 ? -3.291 -9.079 -10.197 1.00 93.38 90 LYS A O 1
ATOM 728 N N . ALA A 1 91 ? -4.588 -7.249 -10.124 1.00 94.75 91 ALA A N 1
ATOM 729 C CA . ALA A 1 91 ? -4.781 -7.289 -8.684 1.00 94.75 91 ALA A CA 1
ATOM 730 C C . ALA A 1 91 ? -6.220 -6.929 -8.327 1.00 94.75 91 ALA A C 1
ATOM 732 O O . ALA A 1 91 ? -6.746 -5.918 -8.778 1.00 94.75 91 ALA A O 1
ATOM 733 N N . THR A 1 92 ? -6.821 -7.767 -7.487 1.00 94.12 92 THR A N 1
ATOM 734 C CA . THR A 1 92 ? -8.120 -7.521 -6.868 1.00 94.12 92 THR A CA 1
ATOM 735 C C . THR A 1 92 ? -7.885 -7.287 -5.383 1.00 94.12 92 THR A C 1
ATOM 737 O O . THR A 1 92 ? -7.181 -8.065 -4.738 1.00 94.12 92 THR A O 1
ATOM 740 N N . VAL A 1 93 ? -8.435 -6.203 -4.851 1.00 93.50 93 VAL A N 1
ATOM 741 C CA . VAL A 1 93 ? -8.339 -5.822 -3.442 1.00 93.50 93 VAL A CA 1
ATOM 742 C C . VAL A 1 93 ? -9.733 -5.823 -2.845 1.00 93.50 93 VAL A C 1
ATOM 744 O O . VAL A 1 93 ? -10.660 -5.282 -3.433 1.00 93.50 93 VAL A O 1
ATOM 747 N N . SER A 1 94 ? -9.854 -6.426 -1.665 1.00 92.69 94 SER A N 1
ATOM 748 C CA . SER A 1 94 ? -11.044 -6.387 -0.821 1.00 92.69 94 SER A CA 1
ATOM 749 C C . SER A 1 94 ? -10.728 -5.521 0.393 1.00 92.69 94 SER A C 1
ATOM 751 O O . SER A 1 94 ? -10.058 -5.980 1.316 1.00 92.69 94 SER A O 1
ATOM 753 N N . PHE A 1 95 ? -11.207 -4.284 0.394 1.00 91.75 95 PHE A N 1
ATOM 754 C CA . PHE A 1 95 ? -11.037 -3.338 1.487 1.00 91.75 95 PHE A CA 1
ATOM 755 C C . PHE A 1 95 ? -12.234 -3.430 2.439 1.00 91.75 95 PHE A C 1
ATOM 757 O O . PHE A 1 95 ? -13.328 -2.991 2.096 1.00 91.75 95 PHE A O 1
ATOM 764 N N . ASN A 1 96 ? -12.037 -4.035 3.612 1.00 90.50 96 ASN A N 1
ATOM 765 C CA . ASN A 1 96 ? -13.031 -4.073 4.687 1.00 90.50 96 ASN A CA 1
ATOM 766 C C . ASN A 1 96 ? -12.700 -2.972 5.697 1.00 90.50 96 ASN A C 1
ATOM 768 O O . ASN A 1 96 ? -11.653 -3.038 6.339 1.00 90.50 96 ASN A O 1
ATOM 772 N N . VAL A 1 97 ? -13.576 -1.976 5.827 1.00 86.56 97 VAL A N 1
ATOM 773 C CA . VAL A 1 97 ? -13.311 -0.787 6.649 1.00 86.56 97 VAL A CA 1
ATOM 774 C C . VAL A 1 97 ? -13.205 -1.148 8.135 1.00 86.56 97 VAL A C 1
ATOM 776 O O . VAL A 1 97 ? -12.326 -0.640 8.834 1.00 86.56 97 VAL A O 1
ATOM 779 N N . ASP A 1 98 ? -14.042 -2.073 8.602 1.00 87.25 98 ASP A N 1
ATOM 780 C CA . ASP A 1 98 ? -14.109 -2.473 10.009 1.00 87.25 98 ASP A CA 1
ATOM 781 C C . ASP A 1 98 ? -12.866 -3.265 10.431 1.00 87.25 98 ASP A C 1
ATOM 783 O O . ASP A 1 98 ? -12.396 -3.134 11.559 1.00 87.25 98 ASP A O 1
ATOM 787 N N . SER A 1 99 ? -12.256 -4.021 9.509 1.00 85.88 99 SER A N 1
ATOM 788 C CA . SER A 1 99 ? -10.988 -4.712 9.778 1.00 85.88 99 SER A CA 1
ATOM 789 C C . SER A 1 99 ? -9.843 -3.740 10.091 1.00 85.88 99 SER A C 1
ATOM 791 O O . SER A 1 99 ? -9.044 -4.014 10.981 1.00 85.88 99 SER A O 1
ATOM 793 N N . TYR A 1 100 ? -9.772 -2.590 9.412 1.00 85.62 100 TYR A N 1
ATOM 794 C CA . TYR A 1 100 ? -8.759 -1.565 9.709 1.00 85.62 100 TYR A CA 1
ATOM 795 C C . TYR A 1 100 ? -9.019 -0.849 11.037 1.00 85.62 100 TYR A C 1
ATOM 797 O O . TYR A 1 100 ? -8.073 -0.438 11.712 1.00 85.62 100 TYR A O 1
ATOM 805 N N . LEU A 1 101 ? -10.290 -0.691 11.420 1.00 89.88 101 LEU A N 1
ATOM 806 C CA . LEU A 1 101 ? -10.641 -0.140 12.726 1.00 89.88 101 LEU A CA 1
ATOM 807 C C . LEU A 1 101 ? -10.234 -1.094 13.853 1.00 89.88 101 LEU A C 1
ATOM 809 O O . LEU A 1 101 ? -9.609 -0.657 14.816 1.00 89.88 101 LEU A O 1
ATOM 813 N N . LEU A 1 102 ? -10.531 -2.388 13.700 1.00 89.94 102 LEU A N 1
ATOM 814 C CA . LEU A 1 102 ? -10.110 -3.432 14.638 1.00 89.94 102 LEU A CA 1
ATOM 815 C C . LEU A 1 102 ? -8.590 -3.443 14.835 1.00 89.94 102 LEU A C 1
ATOM 817 O O . LEU A 1 102 ? -8.128 -3.484 15.972 1.00 89.94 102 LEU A O 1
ATOM 821 N N . ASP A 1 103 ? -7.826 -3.364 13.744 1.00 86.94 103 ASP A N 1
ATOM 822 C CA . ASP A 1 103 ? -6.360 -3.308 13.786 1.00 86.94 103 ASP A CA 1
ATOM 823 C C . ASP A 1 103 ? -5.855 -2.063 14.537 1.00 86.94 103 ASP A C 1
ATOM 825 O O . ASP A 1 103 ? -5.001 -2.158 15.419 1.00 86.94 103 ASP A O 1
ATOM 829 N N . SER A 1 104 ? -6.465 -0.903 14.270 1.00 89.62 104 SER A N 1
ATOM 830 C CA . SER A 1 104 ? -6.133 0.358 14.948 1.00 89.62 104 SER A CA 1
ATOM 831 C C . SER A 1 104 ? -6.396 0.283 16.455 1.00 89.62 104 SER A C 1
ATOM 833 O O . SER A 1 104 ? -5.540 0.658 17.254 1.00 89.62 104 SER A O 1
ATOM 835 N N . PHE A 1 105 ? -7.555 -0.241 16.862 1.00 91.25 105 PHE A N 1
ATOM 836 C CA . PHE A 1 105 ? -7.877 -0.436 18.276 1.00 91.25 105 PHE A CA 1
ATOM 837 C C . PHE A 1 105 ? -6.952 -1.447 18.950 1.00 91.25 105 PHE A C 1
ATOM 839 O O . PHE A 1 105 ? -6.486 -1.188 20.058 1.00 91.25 105 PHE A O 1
ATOM 846 N N . GLY A 1 106 ? -6.645 -2.563 18.285 1.00 86.81 106 GLY A N 1
ATOM 847 C CA . GLY A 1 106 ? -5.710 -3.562 18.800 1.00 86.81 106 GLY A CA 1
ATOM 848 C C . GLY A 1 106 ? -4.322 -2.975 19.056 1.00 86.81 106 GLY A C 1
ATOM 849 O O . GLY A 1 106 ? -3.729 -3.236 20.103 1.00 86.81 106 GLY A O 1
ATOM 850 N N . HIS A 1 107 ? -3.830 -2.128 18.148 1.00 86.56 107 HIS A N 1
ATOM 851 C CA . HIS A 1 107 ? -2.565 -1.424 18.340 1.00 86.56 107 HIS A CA 1
ATOM 852 C C . HIS A 1 107 ? -2.601 -0.445 19.512 1.00 86.56 107 HIS A C 1
ATOM 854 O O . HIS A 1 107 ? -1.713 -0.503 20.360 1.00 86.56 107 HIS A O 1
ATOM 860 N N . ILE A 1 108 ? -3.640 0.384 19.612 1.00 88.06 108 ILE A N 1
ATOM 861 C CA . ILE A 1 108 ? -3.777 1.335 20.722 1.00 88.06 108 ILE A CA 1
ATOM 862 C C . ILE A 1 108 ? -3.824 0.597 22.065 1.00 88.06 108 ILE A C 1
ATOM 864 O O . ILE A 1 108 ? -3.086 0.953 22.974 1.00 88.06 108 ILE A O 1
ATOM 868 N N . ILE A 1 109 ? -4.615 -0.474 22.175 1.00 86.50 109 ILE A N 1
ATOM 869 C CA . ILE A 1 109 ? -4.713 -1.274 23.406 1.00 86.50 109 ILE A CA 1
ATOM 870 C C . ILE A 1 109 ? -3.381 -1.948 23.755 1.00 86.50 109 ILE A C 1
ATOM 872 O O . ILE A 1 109 ? -3.040 -2.073 24.929 1.00 86.50 109 ILE A O 1
ATOM 876 N N . SER A 1 110 ? -2.608 -2.374 22.750 1.00 84.25 110 SER A N 1
ATOM 877 C CA . SER A 1 110 ? -1.290 -2.976 22.986 1.00 84.25 110 SER A CA 1
ATOM 878 C C . SER A 1 110 ? -0.266 -1.996 23.568 1.00 84.25 110 SER A C 1
ATOM 880 O O . SER A 1 110 ? 0.676 -2.430 24.229 1.00 84.25 110 SER A O 1
ATOM 882 N N . GLU A 1 111 ? -0.452 -0.693 23.340 1.00 87.44 111 GLU A N 1
ATOM 883 C CA . GLU A 1 111 ? 0.409 0.375 23.858 1.00 87.44 111 GLU A CA 1
ATOM 884 C C . GLU A 1 111 ? -0.144 0.988 25.157 1.00 87.44 111 GLU A C 1
ATOM 886 O O . GLU A 1 111 ? 0.628 1.341 26.048 1.00 87.44 111 GLU A O 1
ATOM 891 N N . ASP A 1 112 ? -1.471 1.070 25.287 1.00 85.69 112 ASP A N 1
ATOM 892 C CA . ASP A 1 112 ? -2.192 1.629 26.429 1.00 85.69 112 ASP A CA 1
ATOM 893 C C . ASP A 1 112 ? -3.366 0.725 26.840 1.00 85.69 112 ASP A C 1
ATOM 895 O O . ASP A 1 112 ? -4.457 0.760 26.269 1.00 85.69 112 ASP A O 1
ATOM 899 N N . TYR A 1 113 ? -3.164 -0.045 27.909 1.00 83.88 113 TYR A N 1
ATOM 900 C CA . TYR A 1 113 ? -4.182 -0.938 28.470 1.00 83.88 113 TYR A CA 1
ATOM 901 C C . TYR A 1 113 ? -5.409 -0.196 29.030 1.00 83.88 113 TYR A C 1
ATOM 903 O O . TYR A 1 113 ? -6.448 -0.811 29.255 1.00 83.88 113 TYR A O 1
ATOM 911 N N . THR A 1 114 ? -5.323 1.117 29.275 1.00 86.12 114 THR A N 1
ATOM 912 C CA . THR A 1 114 ? -6.477 1.911 29.729 1.00 86.12 114 THR A CA 1
ATOM 913 C C . THR A 1 114 ? -7.418 2.276 28.579 1.00 86.12 114 THR A C 1
ATOM 915 O O . THR A 1 114 ? -8.568 2.660 28.811 1.00 86.12 114 THR A O 1
ATOM 918 N N . ALA A 1 115 ? -6.959 2.128 27.332 1.00 87.19 115 ALA A N 1
ATOM 919 C CA . ALA A 1 115 ? -7.751 2.389 26.141 1.00 87.19 115 ALA A CA 1
ATOM 920 C C . ALA A 1 115 ? -8.820 1.316 25.887 1.00 87.19 115 ALA A C 1
ATOM 922 O O . ALA A 1 115 ? -9.820 1.602 25.225 1.00 87.19 115 ALA A O 1
ATOM 923 N N . GLY A 1 116 ? -8.644 0.102 26.415 1.00 88.31 116 GLY A N 1
ATOM 924 C CA . GLY A 1 116 ? -9.594 -0.991 26.249 1.00 88.31 116 GLY A CA 1
ATOM 925 C C . GLY A 1 116 ? -9.000 -2.371 26.513 1.00 88.31 116 GLY A C 1
ATOM 926 O O . GLY A 1 116 ? -7.851 -2.508 26.918 1.00 88.31 116 GLY A O 1
ATOM 927 N N . GLU A 1 117 ? -9.795 -3.406 26.259 1.00 88.75 117 GLU A N 1
ATOM 928 C CA . GLU A 1 117 ? -9.419 -4.802 26.487 1.00 88.75 117 GLU A CA 1
ATOM 929 C C . GLU A 1 117 ? -10.125 -5.735 25.484 1.00 88.75 117 GLU A C 1
ATOM 931 O O . GLU A 1 117 ? -11.185 -5.416 24.934 1.00 88.75 117 GLU A O 1
ATOM 936 N N . ILE A 1 118 ? -9.514 -6.894 25.222 1.00 88.44 118 ILE A N 1
ATOM 937 C CA . ILE A 1 118 ? -10.082 -7.958 24.387 1.00 88.44 118 ILE A CA 1
ATOM 938 C C . ILE A 1 118 ? -10.761 -8.986 25.294 1.00 88.44 118 ILE A C 1
ATOM 940 O O . ILE A 1 118 ? -10.126 -9.593 26.153 1.00 88.44 118 ILE A O 1
ATOM 944 N N . PHE A 1 119 ? -12.044 -9.233 25.050 1.00 85.56 119 PHE A N 1
ATOM 945 C CA . PHE A 1 119 ? -12.885 -10.119 25.842 1.00 85.56 119 PHE A CA 1
ATOM 946 C C . PHE A 1 119 ? -13.418 -11.293 25.027 1.00 85.56 119 PHE A C 1
ATOM 948 O O . PHE A 1 119 ? -13.437 -11.284 23.795 1.00 85.56 119 PHE A O 1
ATOM 955 N N . LYS A 1 120 ? -13.921 -12.307 25.738 1.00 87.12 120 LYS A N 1
ATOM 956 C CA . LYS A 1 120 ? -14.796 -13.304 25.124 1.00 87.12 120 LYS A CA 1
ATOM 957 C C . LYS A 1 120 ? -16.139 -12.662 24.796 1.00 87.12 120 LYS A C 1
ATOM 959 O O . LYS A 1 120 ? -16.643 -11.811 25.527 1.00 87.12 120 LYS A O 1
ATOM 964 N N . LYS A 1 121 ? -16.736 -13.114 23.702 1.00 83.75 121 LYS A N 1
ATOM 965 C CA . LYS A 1 121 ? -18.032 -12.623 23.255 1.00 83.75 121 LYS A CA 1
ATOM 966 C C . LYS A 1 121 ? -19.089 -12.762 24.351 1.00 83.75 121 LYS A C 1
ATOM 968 O O . LYS A 1 121 ? -19.264 -13.847 24.907 1.00 83.75 121 LYS A O 1
ATOM 973 N N . GLY A 1 122 ? -19.769 -11.659 24.661 1.00 76.94 122 GLY A N 1
ATOM 974 C CA . GLY A 1 122 ? -20.828 -11.611 25.675 1.00 76.94 122 GLY A CA 1
ATOM 975 C C . GLY A 1 122 ? -20.362 -11.490 27.131 1.00 76.94 122 GLY A C 1
ATOM 976 O O . GLY A 1 122 ? -21.205 -11.531 28.025 1.00 76.94 122 GLY A O 1
ATOM 977 N N . THR A 1 123 ? -19.059 -11.335 27.403 1.00 80.00 123 THR A N 1
ATOM 978 C CA . THR A 1 123 ? -18.571 -11.055 28.771 1.00 80.00 123 THR A CA 1
ATOM 979 C C . THR A 1 123 ? -18.381 -9.566 29.061 1.00 80.00 123 THR A C 1
ATOM 981 O O . THR A 1 123 ? -18.251 -9.190 30.225 1.00 80.00 123 THR A O 1
ATOM 984 N N . SER A 1 124 ? -18.353 -8.714 28.034 1.00 71.19 124 SER A N 1
ATOM 985 C CA . SER A 1 124 ? -18.256 -7.262 28.197 1.00 71.19 124 SER A CA 1
ATOM 986 C C . SER A 1 124 ? -19.591 -6.673 28.676 1.00 71.19 124 SER A C 1
ATOM 988 O O . SER A 1 124 ? -20.671 -7.096 28.263 1.00 71.19 124 SER A O 1
ATOM 990 N N . LYS A 1 125 ? -19.529 -5.679 29.570 1.00 69.69 125 LYS A N 1
ATOM 991 C CA . LYS A 1 125 ? -20.694 -4.857 29.920 1.00 69.69 125 LYS A CA 1
ATOM 992 C C . LYS A 1 125 ? -20.692 -3.632 29.019 1.00 69.69 125 LYS A C 1
ATOM 994 O O . LYS A 1 125 ? -19.832 -2.770 29.185 1.00 69.69 125 LYS A O 1
ATOM 999 N N . LEU A 1 126 ? -21.638 -3.567 28.087 1.00 75.50 126 LEU A N 1
ATOM 1000 C CA . LEU A 1 126 ? -21.868 -2.358 27.302 1.00 75.50 126 LEU A CA 1
ATOM 1001 C C . LEU A 1 126 ? -22.288 -1.230 28.258 1.00 75.50 126 LEU A C 1
ATOM 1003 O O . LEU A 1 126 ? -23.226 -1.396 29.040 1.00 75.50 126 LEU A O 1
ATOM 1007 N N . THR A 1 127 ? -21.573 -0.116 28.226 1.00 83.56 127 THR A N 1
ATOM 1008 C CA . THR A 1 127 ? -21.898 1.120 28.942 1.00 83.56 127 THR A CA 1
ATOM 1009 C C . THR A 1 127 ? -21.829 2.279 27.955 1.00 83.56 127 THR A C 1
ATOM 1011 O O . THR A 1 127 ? -21.193 2.166 26.912 1.00 83.56 127 THR A O 1
ATOM 1014 N N . ASP A 1 128 ? -22.427 3.423 28.285 1.00 82.25 128 ASP A N 1
ATOM 1015 C CA . ASP A 1 128 ? -22.388 4.610 27.410 1.00 82.25 128 ASP A CA 1
ATOM 1016 C C . ASP A 1 128 ? -20.960 5.153 27.183 1.00 82.25 128 ASP A C 1
ATOM 1018 O O . ASP A 1 128 ? -20.710 5.932 26.267 1.00 82.25 128 ASP A O 1
ATOM 1022 N N . ASP A 1 129 ? -20.008 4.726 28.016 1.00 87.00 129 ASP A N 1
ATOM 1023 C CA . ASP A 1 129 ? -18.605 5.131 27.965 1.00 87.00 129 ASP A CA 1
ATOM 1024 C C . ASP A 1 129 ? -17.735 4.216 27.088 1.00 87.00 129 ASP A C 1
ATOM 1026 O O . ASP A 1 129 ? -16.547 4.503 26.900 1.00 87.00 129 ASP A O 1
ATOM 1030 N N . ASN A 1 130 ? -18.277 3.102 26.583 1.00 88.88 130 ASN A N 1
ATOM 1031 C CA . ASN A 1 130 ? -17.506 2.117 25.839 1.00 88.88 130 ASN A CA 1
ATOM 1032 C C . ASN A 1 130 ? -18.139 1.730 24.503 1.00 88.88 130 ASN A C 1
ATOM 1034 O O . ASN A 1 130 ? -19.328 1.896 24.249 1.00 88.88 130 ASN A O 1
ATOM 1038 N N . TYR A 1 131 ? -17.288 1.229 23.617 1.00 89.56 131 TYR A N 1
ATOM 1039 C CA . TYR A 1 131 ? -17.689 0.705 22.324 1.00 89.56 131 TYR A CA 1
ATOM 1040 C C . TYR A 1 131 ? -17.142 -0.705 22.160 1.00 89.56 131 TYR A C 1
ATOM 1042 O O . TYR A 1 131 ? -15.965 -0.954 22.421 1.00 89.56 131 TYR A O 1
ATOM 1050 N N . VAL A 1 132 ? -18.003 -1.630 21.739 1.00 89.81 132 VAL A N 1
ATOM 1051 C CA . VAL A 1 132 ? -17.654 -3.043 21.578 1.00 89.81 132 VAL A CA 1
ATOM 1052 C C . VAL A 1 132 ? -17.760 -3.428 20.112 1.00 89.81 132 VAL A C 1
ATOM 1054 O O . VAL A 1 132 ? -18.798 -3.225 19.485 1.00 89.81 132 VAL A O 1
ATOM 1057 N N . LEU A 1 133 ? -16.688 -4.007 19.575 1.00 88.56 133 LEU A N 1
ATOM 1058 C CA . LEU A 1 133 ? -16.612 -4.461 18.191 1.00 88.56 133 LEU A CA 1
ATOM 1059 C C . LEU A 1 133 ? -16.199 -5.943 18.159 1.00 88.56 133 LEU A C 1
ATOM 1061 O O . LEU A 1 133 ? -15.184 -6.309 18.758 1.00 88.56 133 LEU A O 1
ATOM 1065 N N . PRO A 1 134 ? -16.953 -6.831 17.489 1.00 87.88 134 PRO A N 1
ATOM 1066 C CA . PRO A 1 134 ? -16.570 -8.232 17.383 1.00 87.88 134 PRO A CA 1
ATOM 1067 C C . PRO A 1 134 ? -15.318 -8.413 16.524 1.00 87.88 134 PRO A C 1
ATOM 1069 O O . PRO A 1 134 ? -15.226 -7.878 15.422 1.00 87.88 134 PRO A O 1
ATOM 1072 N N . ILE A 1 135 ? -14.375 -9.222 17.014 1.00 86.12 135 ILE A N 1
ATOM 1073 C CA . ILE A 1 135 ? -13.193 -9.651 16.254 1.00 86.12 135 ILE A CA 1
ATOM 1074 C C . ILE A 1 135 ? -13.552 -10.886 15.421 1.00 86.12 135 ILE A C 1
ATOM 1076 O O . ILE A 1 135 ? -13.218 -10.982 14.243 1.00 86.12 135 ILE A O 1
ATOM 1080 N N . ASN A 1 136 ? -14.222 -11.859 16.043 1.00 85.94 136 ASN A N 1
ATOM 1081 C CA . ASN A 1 136 ? -14.667 -13.098 15.409 1.00 85.94 136 ASN A CA 1
ATOM 1082 C C . ASN A 1 136 ? -15.875 -13.686 16.170 1.00 85.94 136 ASN A C 1
ATOM 1084 O O . ASN A 1 136 ? -16.554 -12.992 16.927 1.00 85.94 136 ASN A O 1
ATOM 1088 N N . SER A 1 137 ? -16.172 -14.974 15.971 1.00 86.38 137 SER A N 1
ATOM 1089 C CA . SER A 1 137 ? -17.292 -15.648 16.639 1.00 86.38 137 SER A CA 1
ATOM 1090 C C . SER A 1 137 ? -17.124 -15.802 18.157 1.00 86.38 137 SER A C 1
ATOM 1092 O O . SER A 1 137 ? -18.112 -16.067 18.837 1.00 86.38 137 SER A O 1
ATOM 1094 N N . THR A 1 138 ? -15.911 -15.660 18.695 1.00 87.88 138 THR A N 1
ATOM 1095 C CA . THR A 1 138 ? -15.585 -15.934 20.103 1.00 87.88 138 THR A CA 1
ATOM 1096 C C . THR A 1 138 ? -14.992 -14.747 20.856 1.00 87.88 138 THR A C 1
ATOM 1098 O O . THR A 1 138 ? -15.050 -14.751 22.086 1.00 87.88 138 THR A O 1
ATOM 1101 N N . LEU A 1 139 ? -14.443 -13.750 20.161 1.00 88.69 139 LEU A N 1
ATOM 1102 C CA . LEU A 1 139 ? -13.718 -12.617 20.738 1.00 88.69 139 LEU A CA 1
ATOM 1103 C C . LEU A 1 139 ? -14.297 -11.274 20.291 1.00 88.69 139 LEU A C 1
ATOM 1105 O O . LEU A 1 139 ? -14.721 -11.114 19.144 1.00 88.69 139 LEU A O 1
ATOM 1109 N N . GLU A 1 140 ? -14.240 -10.295 21.189 1.00 90.75 140 GLU A N 1
ATOM 1110 C CA . GLU A 1 140 ? -14.673 -8.913 20.979 1.00 90.75 140 GLU A CA 1
ATOM 1111 C C . GLU A 1 140 ? -13.651 -7.955 21.597 1.00 90.75 140 GLU A C 1
ATOM 1113 O O . GLU A 1 140 ? -13.008 -8.285 22.592 1.00 90.75 140 GLU A O 1
ATOM 1118 N N . ILE A 1 141 ? -13.497 -6.769 21.017 1.00 90.38 141 ILE A N 1
ATOM 1119 C CA . ILE A 1 141 ? -12.685 -5.691 21.581 1.00 90.38 141 ILE A CA 1
ATOM 1120 C C . ILE A 1 141 ? -13.618 -4.658 22.204 1.00 90.38 141 ILE A C 1
ATOM 1122 O O . ILE A 1 141 ? -14.599 -4.258 21.580 1.00 90.38 141 ILE A O 1
ATOM 1126 N N . CYS A 1 142 ? -13.340 -4.254 23.438 1.00 91.62 142 CYS A N 1
ATOM 1127 C CA . CYS A 1 142 ? -14.075 -3.214 24.145 1.00 91.62 142 CYS A CA 1
ATOM 1128 C C . CYS A 1 142 ? -13.137 -2.033 24.364 1.00 91.62 142 CYS A C 1
ATOM 1130 O O . CYS A 1 142 ? -12.130 -2.172 25.053 1.00 91.62 142 CYS A O 1
ATOM 1132 N N . VAL A 1 143 ? -13.471 -0.879 23.796 1.00 92.56 143 VAL A N 1
ATOM 1133 C CA . VAL A 1 143 ? -12.652 0.334 23.871 1.00 92.56 143 VAL A CA 1
ATOM 1134 C C . VAL A 1 143 ? -13.357 1.431 24.654 1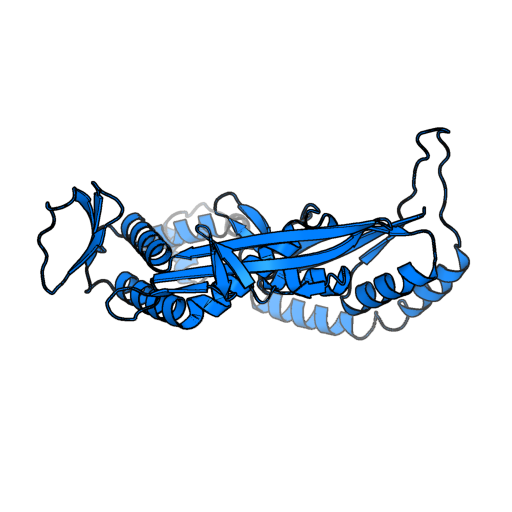.00 92.56 143 VAL A C 1
ATOM 1136 O O . VAL A 1 143 ? -14.579 1.558 24.608 1.00 92.56 143 VAL A O 1
ATOM 1139 N N . SER A 1 144 ? -12.578 2.236 25.369 1.00 92.12 144 SER A N 1
ATOM 1140 C CA . SER A 1 144 ? -13.056 3.405 26.102 1.00 92.12 144 SER A CA 1
ATOM 1141 C C . SER A 1 144 ? -13.210 4.593 25.157 1.00 92.12 144 SER A C 1
ATOM 1143 O O . SER A 1 144 ? -12.232 5.071 24.581 1.00 92.12 144 SER A O 1
ATOM 1145 N N . LEU A 1 145 ? -14.425 5.132 25.044 1.00 91.81 145 LEU A N 1
ATOM 1146 C CA . LEU A 1 145 ? -14.702 6.323 24.234 1.00 91.81 145 LEU A CA 1
ATOM 1147 C C . LEU A 1 145 ? -14.112 7.607 24.836 1.00 91.81 145 LEU A C 1
ATOM 1149 O O . LEU A 1 145 ? -14.073 8.637 24.166 1.00 91.81 145 LEU A O 1
ATOM 1153 N N . LYS A 1 146 ? -13.630 7.559 26.084 1.00 90.25 146 LYS A N 1
ATOM 1154 C CA . LYS A 1 146 ? -12.933 8.674 26.746 1.00 90.25 146 LYS A CA 1
ATOM 1155 C C . LYS A 1 146 ? -11.454 8.760 26.368 1.00 90.25 146 LYS A C 1
ATOM 1157 O O . LYS A 1 146 ? -10.840 9.799 26.596 1.00 90.25 146 LYS A O 1
ATOM 1162 N N . ASN A 1 147 ? -10.873 7.695 25.812 1.00 91.25 147 ASN A N 1
ATOM 1163 C CA . ASN A 1 147 ? -9.471 7.688 25.415 1.00 91.25 147 ASN A CA 1
ATOM 1164 C C . ASN A 1 147 ? -9.279 8.484 24.108 1.00 91.25 147 ASN A C 1
ATOM 1166 O O . ASN A 1 147 ? -9.961 8.247 23.108 1.00 91.25 147 ASN A O 1
ATOM 1170 N N . THR A 1 148 ? -8.345 9.436 24.109 1.00 92.06 148 THR A N 1
ATOM 1171 C CA . THR A 1 148 ? -8.117 10.351 22.979 1.00 92.06 148 THR A CA 1
ATOM 1172 C C . THR A 1 148 ? -7.605 9.639 21.729 1.00 92.06 148 THR A C 1
ATOM 1174 O O . THR A 1 148 ? -7.960 10.022 20.614 1.00 92.06 148 THR A O 1
ATOM 1177 N N . GLU A 1 149 ? -6.812 8.579 21.889 1.00 91.25 149 GLU A N 1
ATOM 1178 C CA . GLU A 1 149 ? -6.302 7.789 20.766 1.00 91.25 149 GLU A CA 1
ATOM 1179 C C . GLU A 1 149 ? -7.410 6.954 20.121 1.00 91.25 149 GLU A C 1
ATOM 1181 O O . GLU A 1 149 ? -7.499 6.891 18.894 1.00 91.25 149 GLU A O 1
ATOM 1186 N N . ILE A 1 150 ? -8.326 6.407 20.926 1.00 92.62 150 ILE A N 1
ATOM 1187 C CA . ILE A 1 150 ? -9.529 5.725 20.426 1.00 92.62 150 ILE A CA 1
ATOM 1188 C C . ILE A 1 150 ? -10.409 6.688 19.622 1.00 92.62 150 ILE A C 1
ATOM 1190 O O . ILE A 1 150 ? -10.833 6.356 18.513 1.00 92.62 150 ILE A O 1
ATOM 1194 N N . GLN A 1 151 ? -10.638 7.907 20.120 1.00 90.75 151 GLN A N 1
ATOM 1195 C CA . GLN A 1 151 ? -11.382 8.933 19.377 1.00 90.75 151 GLN A CA 1
ATOM 1196 C C . GLN A 1 151 ? -10.692 9.301 18.054 1.00 90.75 151 GLN A C 1
ATOM 1198 O O . GLN A 1 151 ? -11.352 9.448 17.021 1.00 90.75 151 GLN A O 1
ATOM 1203 N N . ARG A 1 152 ? -9.357 9.397 18.053 1.00 91.88 152 ARG A N 1
ATOM 1204 C CA . ARG A 1 152 ? -8.565 9.650 16.842 1.00 91.88 152 ARG A CA 1
ATOM 1205 C C . ARG A 1 152 ? -8.699 8.513 15.826 1.00 91.88 152 ARG A C 1
ATOM 1207 O O . ARG A 1 152 ? -8.897 8.785 14.639 1.00 91.88 152 ARG A O 1
ATOM 1214 N N . ALA A 1 153 ? -8.650 7.260 16.279 1.00 90.69 153 ALA A N 1
ATOM 1215 C CA . ALA A 1 153 ? -8.861 6.084 15.435 1.00 90.69 153 ALA A CA 1
ATOM 1216 C C . ALA A 1 153 ? -10.281 6.037 14.850 1.00 90.69 153 ALA A C 1
ATOM 1218 O O . ALA A 1 153 ? -10.442 5.742 13.667 1.00 90.69 153 ALA A O 1
ATOM 1219 N N . LEU A 1 154 ? -11.305 6.411 15.622 1.00 91.31 154 LEU A N 1
ATOM 1220 C CA . LEU A 1 154 ? -12.678 6.548 15.121 1.00 91.31 154 LEU A CA 1
ATOM 1221 C C . LEU A 1 154 ? -12.793 7.634 14.039 1.00 91.31 154 LEU A C 1
ATOM 1223 O O . LEU A 1 154 ? -13.436 7.418 13.011 1.00 91.31 154 LEU A O 1
ATOM 1227 N N . GLY A 1 155 ? -12.117 8.774 14.210 1.00 89.12 155 GLY A N 1
ATOM 1228 C CA . GLY A 1 155 ? -12.034 9.808 13.174 1.00 89.12 155 GLY A CA 1
ATOM 1229 C C . GLY A 1 155 ? -11.372 9.302 11.884 1.00 89.12 155 GLY A C 1
ATOM 1230 O O . GLY A 1 155 ? -11.879 9.535 10.784 1.00 89.12 155 GLY A O 1
ATOM 1231 N N . GLN A 1 156 ? -10.275 8.547 12.005 1.00 87.81 156 GLN A N 1
ATOM 1232 C CA . GLN A 1 156 ? -9.630 7.895 10.860 1.00 87.81 156 GLN A CA 1
ATOM 1233 C C . GLN A 1 156 ? -10.523 6.834 10.217 1.00 87.81 156 GLN A C 1
ATOM 1235 O O . GLN A 1 156 ? -10.550 6.734 8.992 1.00 87.81 156 GLN A O 1
ATOM 1240 N N . TYR A 1 157 ? -11.283 6.075 11.004 1.00 89.44 157 TYR A N 1
ATOM 1241 C CA . TYR A 1 157 ? -12.261 5.119 10.494 1.00 89.44 157 TYR A CA 1
ATOM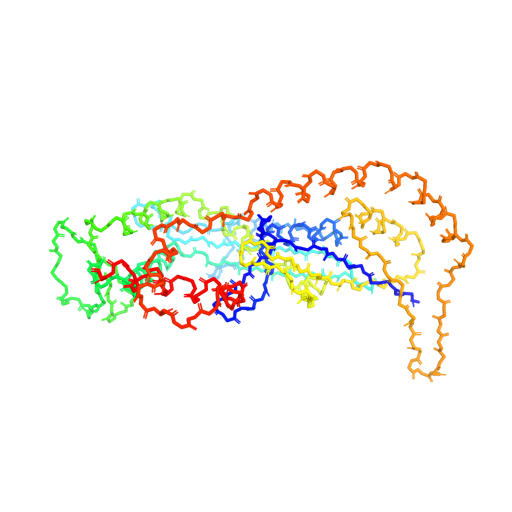 1242 C C . TYR A 1 157 ? -13.331 5.802 9.648 1.00 89.44 157 TYR A C 1
ATOM 1244 O O . TYR A 1 157 ? -13.558 5.369 8.522 1.00 89.44 157 TYR A O 1
ATOM 1252 N N . LEU A 1 158 ? -13.914 6.911 10.114 1.00 87.94 158 LEU A N 1
ATOM 1253 C CA . LEU A 1 158 ? -14.884 7.681 9.327 1.00 87.94 158 LEU A CA 1
ATOM 1254 C C . LEU A 1 158 ? -14.280 8.168 8.005 1.00 87.94 158 LEU A C 1
ATOM 1256 O O . LEU A 1 158 ? -14.891 8.028 6.946 1.00 87.94 158 LEU A O 1
ATOM 1260 N N . PHE A 1 159 ? -13.046 8.675 8.038 1.00 85.06 159 PHE A N 1
ATOM 1261 C CA . PHE A 1 159 ? -12.331 9.076 6.826 1.00 85.06 159 PHE A CA 1
ATOM 1262 C C . PHE A 1 159 ? -12.072 7.893 5.877 1.00 85.06 159 PHE A C 1
ATOM 1264 O O . PHE A 1 159 ? -12.269 8.005 4.667 1.00 85.06 159 PHE A O 1
ATOM 1271 N N . ASN A 1 160 ? -11.658 6.742 6.416 1.00 85.19 160 ASN A N 1
ATOM 1272 C CA . ASN A 1 160 ? -11.434 5.513 5.656 1.00 85.19 160 ASN A CA 1
ATOM 1273 C C . ASN A 1 160 ? -12.724 4.989 5.032 1.00 85.19 160 ASN A C 1
ATOM 1275 O O . ASN A 1 160 ? -12.683 4.516 3.902 1.00 85.19 160 ASN A O 1
ATOM 1279 N N . LYS A 1 161 ? -13.842 5.095 5.752 1.00 87.56 161 LYS A N 1
ATOM 1280 C CA . LYS A 1 161 ? -15.170 4.684 5.304 1.00 87.56 161 LYS A CA 1
ATOM 1281 C C . LYS A 1 161 ? -15.650 5.553 4.147 1.00 87.56 161 LYS A C 1
ATOM 1283 O O . LYS A 1 161 ? -16.038 5.025 3.113 1.00 87.56 161 LYS A O 1
ATOM 1288 N N . ASN A 1 162 ? -15.522 6.873 4.280 1.00 86.56 162 ASN A N 1
ATOM 1289 C CA . ASN A 1 162 ? -15.946 7.839 3.261 1.00 86.56 162 ASN A CA 1
ATOM 1290 C C . ASN A 1 162 ? -15.131 7.771 1.962 1.00 86.56 162 ASN A C 1
ATOM 1292 O O . ASN A 1 162 ? -15.615 8.200 0.921 1.00 86.56 162 ASN A O 1
ATOM 1296 N N . LEU A 1 163 ? -13.893 7.274 2.023 1.00 89.75 163 LEU A N 1
ATOM 1297 C CA . LEU A 1 163 ? -12.991 7.147 0.871 1.00 89.75 163 LEU A CA 1
ATOM 1298 C C . LEU A 1 163 ? -12.643 5.686 0.563 1.00 89.75 163 LEU A C 1
ATOM 1300 O O . LEU A 1 163 ? -11.590 5.409 -0.023 1.00 89.75 163 LEU A O 1
ATOM 1304 N N . ALA A 1 164 ? -13.473 4.744 1.014 1.00 89.75 164 ALA A N 1
ATOM 1305 C CA . ALA A 1 164 ? -13.197 3.316 0.898 1.00 89.75 164 ALA A CA 1
ATOM 1306 C C . ALA A 1 164 ? -13.051 2.880 -0.568 1.00 89.75 164 ALA A C 1
ATOM 1308 O O . ALA A 1 164 ? -12.177 2.073 -0.886 1.00 89.75 164 ALA A O 1
ATOM 1309 N N . ASP A 1 165 ? -13.845 3.472 -1.460 1.00 90.12 165 ASP A N 1
ATOM 1310 C CA . ASP A 1 165 ? -13.785 3.299 -2.910 1.00 90.12 165 ASP A CA 1
ATOM 1311 C C . ASP A 1 165 ? -12.419 3.695 -3.483 1.00 90.12 165 ASP A C 1
ATOM 1313 O O . ASP A 1 165 ? -11.695 2.859 -4.030 1.00 90.12 165 ASP A O 1
ATOM 1317 N N . ARG A 1 166 ? -11.999 4.939 -3.248 1.00 89.38 166 ARG A N 1
ATOM 1318 C CA . ARG A 1 166 ? -10.736 5.491 -3.748 1.00 89.38 166 ARG A CA 1
ATOM 1319 C C . ARG A 1 166 ? -9.536 4.761 -3.164 1.00 89.38 166 ARG A C 1
ATOM 1321 O O . ARG A 1 166 ? -8.515 4.596 -3.837 1.00 89.38 166 ARG A O 1
ATOM 1328 N N . LYS A 1 167 ? -9.631 4.319 -1.906 1.00 90.12 167 LYS A N 1
ATOM 1329 C CA . LYS A 1 167 ? -8.581 3.533 -1.245 1.00 90.12 167 LYS A CA 1
ATOM 1330 C C . LYS A 1 167 ? -8.470 2.138 -1.837 1.00 90.12 167 LYS A C 1
ATOM 1332 O O . LYS A 1 167 ? -7.352 1.711 -2.121 1.00 90.12 167 LYS A O 1
ATOM 1337 N N . ALA A 1 168 ? -9.588 1.450 -2.062 1.00 91.94 168 ALA A N 1
ATOM 1338 C CA . ALA A 1 168 ? -9.592 0.138 -2.701 1.00 91.94 168 ALA A CA 1
ATOM 1339 C C . ALA A 1 168 ? -8.986 0.206 -4.111 1.00 91.94 168 ALA A C 1
ATOM 1341 O O . ALA A 1 168 ? -8.105 -0.596 -4.416 1.00 91.94 168 ALA A O 1
ATOM 1342 N N . GLN A 1 169 ? -9.378 1.206 -4.910 1.00 92.12 169 GLN A N 1
ATOM 1343 C CA . GLN A 1 169 ? -8.803 1.492 -6.232 1.00 92.12 169 GLN A CA 1
ATOM 1344 C C . GLN A 1 169 ? -7.300 1.761 -6.163 1.00 92.12 169 GLN A C 1
ATOM 1346 O O . GLN A 1 169 ? -6.498 1.103 -6.821 1.00 92.12 169 GLN A O 1
ATOM 1351 N N . SER A 1 170 ? -6.877 2.675 -5.291 1.00 91.44 170 SER A N 1
ATOM 1352 C CA . SER A 1 170 ? -5.458 2.999 -5.120 1.00 91.44 170 SER A CA 1
ATOM 1353 C C . SER A 1 170 ? -4.630 1.762 -4.748 1.00 91.44 170 SER A C 1
ATOM 1355 O O . SER A 1 170 ? -3.542 1.536 -5.282 1.00 91.44 170 SER A O 1
ATOM 1357 N N . LEU A 1 171 ? -5.145 0.921 -3.846 1.00 91.62 171 LEU A N 1
ATOM 1358 C CA . LEU A 1 171 ? -4.488 -0.321 -3.442 1.00 91.62 171 LEU A CA 1
ATOM 1359 C C . LEU A 1 171 ? -4.460 -1.357 -4.574 1.00 91.62 171 LEU A C 1
ATOM 1361 O O . LEU A 1 171 ? -3.430 -2.016 -4.747 1.00 91.62 171 LEU A O 1
ATOM 1365 N N . SER A 1 172 ? -5.538 -1.509 -5.350 1.00 93.88 172 SER A N 1
ATOM 1366 C CA . SER A 1 172 ? -5.570 -2.438 -6.486 1.00 93.88 172 SER A CA 1
ATOM 1367 C C . SER A 1 172 ? -4.610 -2.001 -7.590 1.00 93.88 172 SER A C 1
ATOM 1369 O O . SER A 1 172 ? -3.836 -2.830 -8.066 1.00 93.88 172 SER A O 1
ATOM 1371 N N . GLN A 1 173 ? -4.545 -0.706 -7.905 1.00 93.31 173 GLN A N 1
ATOM 1372 C CA . GLN A 1 173 ? -3.594 -0.144 -8.870 1.00 93.31 173 GLN A CA 1
ATOM 1373 C C . GLN A 1 173 ? -2.146 -0.357 -8.417 1.00 93.31 173 GLN A C 1
ATOM 1375 O O . GLN A 1 173 ? -1.327 -0.891 -9.170 1.00 93.31 173 GLN A O 1
ATOM 1380 N N . ARG A 1 174 ? -1.837 -0.035 -7.150 1.00 92.56 174 ARG A N 1
ATOM 1381 C CA . ARG A 1 174 ? -0.511 -0.284 -6.560 1.00 92.56 174 ARG A CA 1
ATOM 1382 C C . ARG A 1 174 ? -0.113 -1.747 -6.690 1.00 92.56 174 ARG A C 1
ATOM 1384 O O . ARG A 1 174 ? 1.006 -2.055 -7.086 1.00 92.56 174 ARG A O 1
ATOM 1391 N N . ASN A 1 175 ? -1.010 -2.652 -6.313 1.00 92.94 175 ASN A N 1
ATOM 1392 C CA . ASN A 1 175 ? -0.717 -4.078 -6.286 1.00 92.94 175 ASN A CA 1
ATOM 1393 C C . ASN A 1 175 ? -0.628 -4.675 -7.697 1.00 92.94 175 ASN A C 1
ATOM 1395 O O . ASN A 1 175 ? 0.136 -5.617 -7.889 1.00 92.94 175 ASN A O 1
ATOM 1399 N N . ALA A 1 176 ? -1.362 -4.141 -8.679 1.00 94.06 176 ALA A N 1
ATOM 1400 C CA . ALA A 1 176 ? -1.225 -4.539 -10.078 1.00 94.06 176 ALA A CA 1
ATOM 1401 C C . ALA A 1 176 ? 0.163 -4.151 -10.610 1.00 94.06 176 ALA A C 1
ATOM 1403 O O . ALA A 1 176 ? 0.886 -5.013 -11.112 1.00 94.06 176 ALA A O 1
ATOM 1404 N N . LEU A 1 177 ? 0.588 -2.902 -10.391 1.00 93.94 177 LEU A N 1
ATOM 1405 C CA . LEU A 1 177 ? 1.918 -2.435 -10.786 1.00 93.94 177 LEU A CA 1
ATOM 1406 C C . LEU A 1 177 ? 3.048 -3.198 -10.091 1.00 93.94 177 LEU A C 1
ATOM 1408 O O . LEU A 1 177 ? 3.978 -3.634 -10.755 1.00 93.94 177 LEU A O 1
ATOM 1412 N N . LYS A 1 178 ? 2.967 -3.430 -8.772 1.00 92.06 178 LYS A N 1
ATOM 1413 C CA . LYS A 1 178 ? 4.023 -4.145 -8.024 1.00 92.06 178 LYS A CA 1
ATOM 1414 C C . LYS A 1 178 ? 4.256 -5.585 -8.495 1.00 92.06 178 LYS A C 1
ATOM 1416 O O . LYS A 1 178 ? 5.298 -6.149 -8.184 1.00 92.06 178 LYS A O 1
ATOM 1421 N N . LYS A 1 179 ? 3.304 -6.184 -9.218 1.00 91.81 179 LYS A N 1
ATOM 1422 C CA . LYS A 1 179 ? 3.463 -7.517 -9.820 1.00 91.81 179 LYS A CA 1
ATOM 1423 C C . LYS A 1 179 ? 4.244 -7.496 -11.136 1.00 91.81 179 LYS A C 1
ATOM 1425 O O . LYS A 1 179 ? 4.635 -8.562 -11.601 1.00 91.81 179 LYS A O 1
ATOM 1430 N N . LEU A 1 180 ? 4.444 -6.330 -11.752 1.00 91.56 180 LEU A N 1
ATOM 1431 C CA . LEU A 1 180 ? 5.258 -6.209 -12.958 1.00 91.56 180 LEU A CA 1
ATOM 1432 C C . LEU A 1 180 ? 6.746 -6.403 -12.605 1.00 91.56 180 LEU A C 1
ATOM 1434 O O . LEU A 1 180 ? 7.193 -5.880 -11.577 1.00 91.56 180 LEU A O 1
ATOM 1438 N N . PRO A 1 181 ? 7.541 -7.097 -13.442 1.00 89.75 181 PRO A N 1
ATOM 1439 C CA . PRO A 1 181 ? 8.949 -7.380 -13.148 1.00 89.75 181 PRO A CA 1
ATOM 1440 C C . PRO A 1 181 ? 9.787 -6.133 -12.846 1.00 89.75 181 PRO A C 1
ATOM 1442 O O . PRO A 1 181 ? 10.605 -6.142 -11.927 1.00 89.75 181 PRO A O 1
ATOM 1445 N N . GLN A 1 182 ? 9.531 -5.030 -13.555 1.00 89.38 182 GLN A N 1
ATOM 1446 C CA . GLN A 1 182 ? 10.252 -3.766 -13.385 1.00 89.38 182 GLN A CA 1
ATOM 1447 C C . GLN A 1 182 ? 10.070 -3.164 -11.982 1.00 89.38 182 GLN A C 1
ATOM 1449 O O . GLN A 1 182 ? 10.936 -2.434 -11.507 1.00 89.38 182 GLN A O 1
ATOM 1454 N N . PHE A 1 183 ? 8.966 -3.485 -11.300 1.00 90.31 183 PHE A N 1
ATOM 1455 C CA . PHE A 1 183 ? 8.647 -2.983 -9.962 1.00 90.31 183 PHE A CA 1
ATOM 1456 C C . PHE A 1 183 ? 9.124 -3.907 -8.836 1.00 90.31 183 PHE A C 1
ATOM 1458 O O . PHE A 1 183 ? 9.087 -3.508 -7.673 1.00 90.31 183 PHE A O 1
ATOM 1465 N N . ASN A 1 184 ? 9.587 -5.116 -9.165 1.00 85.50 184 ASN A N 1
ATOM 1466 C CA . ASN A 1 184 ? 10.071 -6.104 -8.200 1.00 85.50 184 ASN A CA 1
ATOM 1467 C C . ASN A 1 184 ? 11.608 -6.140 -8.116 1.00 85.50 184 ASN A C 1
ATOM 1469 O O . ASN A 1 184 ? 12.213 -7.159 -7.786 1.00 85.50 184 ASN A O 1
ATOM 1473 N N . CYS A 1 185 ? 12.252 -5.025 -8.459 1.00 86.81 185 CYS A N 1
ATOM 1474 C CA . CYS A 1 185 ? 13.694 -4.874 -8.329 1.00 86.81 185 CYS A CA 1
ATOM 1475 C C . CYS A 1 185 ? 14.065 -4.561 -6.867 1.00 86.81 185 CYS A C 1
ATOM 1477 O O . CYS A 1 185 ? 13.345 -3.807 -6.204 1.00 86.81 185 CYS A O 1
ATOM 1479 N N . PRO A 1 186 ? 15.178 -5.113 -6.347 1.00 82.75 186 PRO A N 1
ATOM 1480 C CA . PRO A 1 186 ? 15.583 -4.891 -4.966 1.00 82.75 186 PRO A CA 1
ATOM 1481 C C . PRO A 1 186 ? 15.883 -3.411 -4.717 1.00 82.75 186 PRO A C 1
ATOM 1483 O O . PRO A 1 186 ? 16.510 -2.737 -5.537 1.00 82.75 186 PRO A O 1
ATOM 1486 N N . ILE A 1 187 ? 15.452 -2.925 -3.554 1.00 85.00 187 ILE A N 1
ATOM 1487 C CA . ILE A 1 187 ? 15.783 -1.592 -3.057 1.00 85.00 187 ILE A CA 1
ATOM 1488 C C . ILE A 1 187 ? 17.017 -1.732 -2.164 1.00 85.00 187 ILE A C 1
ATOM 1490 O O . ILE A 1 187 ? 17.001 -2.468 -1.179 1.00 85.00 187 ILE A O 1
ATOM 1494 N N . THR A 1 188 ? 18.095 -1.049 -2.524 1.00 82.31 188 THR A N 1
ATOM 1495 C CA . THR A 1 188 ? 19.419 -1.175 -1.904 1.00 82.31 188 THR A CA 1
ATOM 1496 C C . THR A 1 188 ? 19.961 0.191 -1.478 1.00 82.31 188 THR A C 1
ATOM 1498 O O . THR A 1 188 ? 19.302 1.219 -1.648 1.00 82.31 188 THR A O 1
ATOM 1501 N N . ASN A 1 189 ? 21.167 0.214 -0.899 1.00 77.62 189 ASN A N 1
ATOM 1502 C CA . ASN A 1 189 ? 21.897 1.436 -0.535 1.00 77.62 189 ASN A CA 1
ATOM 1503 C C . ASN A 1 189 ? 21.085 2.400 0.345 1.00 77.62 189 ASN A C 1
ATOM 1505 O O . ASN A 1 189 ? 21.018 3.604 0.093 1.00 77.62 189 ASN A O 1
ATOM 1509 N N . ILE A 1 190 ? 20.458 1.842 1.380 1.00 83.81 190 ILE A N 1
ATOM 1510 C CA . ILE A 1 190 ? 19.639 2.586 2.332 1.00 83.81 190 ILE A CA 1
ATOM 1511 C C . ILE A 1 190 ? 20.552 3.445 3.210 1.00 83.81 190 ILE A C 1
ATOM 1513 O O . ILE A 1 190 ? 21.455 2.933 3.869 1.00 83.81 190 ILE A O 1
ATOM 1517 N N . THR A 1 191 ? 20.329 4.756 3.209 1.00 77.62 191 THR A N 1
ATOM 1518 C CA . THR A 1 191 ? 21.132 5.740 3.952 1.00 77.62 191 THR A CA 1
ATOM 1519 C C . THR A 1 191 ? 20.234 6.801 4.587 1.00 77.62 191 THR A C 1
ATOM 1521 O O . THR A 1 191 ? 19.139 7.052 4.096 1.00 77.62 191 THR A O 1
ATOM 1524 N N . GLY A 1 192 ? 20.691 7.447 5.664 1.00 81.69 192 GLY A N 1
ATOM 1525 C CA . GLY A 1 192 ? 19.942 8.496 6.374 1.00 81.69 192 GLY A CA 1
ATOM 1526 C C . GLY A 1 192 ? 19.237 8.011 7.648 1.00 81.69 192 GLY A C 1
ATOM 1527 O O . GLY A 1 192 ? 19.225 6.822 7.959 1.00 81.69 192 GLY A O 1
ATOM 1528 N N . SER A 1 193 ? 18.686 8.950 8.419 1.00 81.19 193 SER A N 1
ATOM 1529 C CA . SER A 1 193 ? 17.922 8.669 9.644 1.00 81.19 193 SER A CA 1
ATOM 1530 C C . SER A 1 193 ? 16.454 8.384 9.337 1.00 81.19 193 SER A C 1
ATOM 1532 O O . SER A 1 193 ? 15.934 8.913 8.360 1.00 81.19 193 SER A O 1
ATOM 1534 N N . SER A 1 194 ? 15.772 7.624 10.202 1.00 84.81 194 SER A N 1
ATOM 1535 C CA . SER A 1 194 ? 14.323 7.373 10.102 1.00 84.81 194 SER A CA 1
ATOM 1536 C C . SER A 1 194 ? 13.516 8.654 9.841 1.00 84.81 194 SER A C 1
ATOM 1538 O O . SER A 1 194 ? 13.795 9.697 10.436 1.00 84.81 194 SER A O 1
ATOM 1540 N N . GLY A 1 195 ? 12.571 8.578 8.902 1.00 79.75 195 GLY A N 1
ATOM 1541 C CA . GLY A 1 195 ? 11.807 9.703 8.352 1.00 79.75 195 GLY A CA 1
ATOM 1542 C C . GLY A 1 195 ? 12.486 10.412 7.172 1.00 79.75 195 GLY A C 1
ATOM 1543 O O . GLY A 1 195 ? 11.809 11.053 6.378 1.00 79.75 195 GLY A O 1
ATOM 1544 N N . TYR A 1 196 ? 13.803 10.261 7.019 1.00 80.12 196 TYR A N 1
ATOM 1545 C CA . TYR A 1 196 ? 14.623 10.921 5.994 1.00 80.12 196 TYR A CA 1
ATOM 1546 C C . TYR A 1 196 ? 15.513 9.928 5.238 1.00 80.12 196 TYR A C 1
ATOM 1548 O O . TYR A 1 196 ? 16.526 10.308 4.641 1.00 80.12 196 TYR A O 1
ATOM 1556 N N . ARG A 1 197 ? 15.184 8.631 5.289 1.00 82.88 197 ARG A N 1
ATOM 1557 C CA . ARG A 1 197 ? 15.975 7.613 4.602 1.00 82.88 197 ARG A CA 1
ATOM 1558 C C . ARG A 1 197 ? 15.833 7.748 3.097 1.00 82.88 197 ARG A C 1
ATOM 1560 O O . ARG A 1 197 ? 14.760 8.022 2.563 1.00 82.88 197 ARG A O 1
ATOM 1567 N N . MET A 1 198 ? 16.935 7.496 2.410 1.00 81.75 198 MET A N 1
ATOM 1568 C CA . MET A 1 198 ? 17.002 7.409 0.963 1.00 81.75 198 MET A CA 1
ATOM 1569 C C . MET A 1 198 ? 17.471 6.018 0.577 1.00 81.75 198 MET A C 1
ATOM 1571 O O . MET A 1 198 ? 18.326 5.442 1.247 1.00 81.75 198 MET A O 1
ATOM 1575 N N . ALA A 1 199 ? 16.938 5.499 -0.517 1.00 80.88 199 ALA A N 1
ATOM 1576 C CA . ALA A 1 199 ? 17.332 4.212 -1.059 1.00 80.88 199 ALA A CA 1
ATOM 1577 C C . ALA A 1 199 ? 17.419 4.271 -2.583 1.00 80.88 199 ALA A C 1
ATOM 1579 O O . ALA A 1 199 ? 16.961 5.229 -3.211 1.00 80.88 199 ALA A O 1
ATOM 1580 N N . ILE A 1 200 ? 18.022 3.250 -3.179 1.00 80.50 200 ILE A N 1
ATOM 1581 C CA . ILE A 1 200 ? 18.197 3.143 -4.624 1.00 80.50 200 ILE A CA 1
ATOM 1582 C C . ILE A 1 200 ? 17.465 1.904 -5.118 1.00 80.50 200 ILE A C 1
ATOM 1584 O O . ILE A 1 200 ? 17.634 0.817 -4.575 1.00 80.50 200 ILE A O 1
ATOM 1588 N N . MET A 1 201 ? 16.670 2.067 -6.167 1.00 86.00 201 MET A N 1
ATOM 1589 C CA . MET A 1 201 ? 16.069 0.966 -6.908 1.00 86.00 201 MET A CA 1
ATOM 1590 C C . MET A 1 201 ? 16.672 0.930 -8.306 1.00 86.00 201 MET A C 1
ATOM 1592 O O . MET A 1 201 ? 16.567 1.903 -9.050 1.00 86.00 201 MET A O 1
ATOM 1596 N N . THR A 1 202 ? 17.295 -0.189 -8.663 1.00 82.00 202 THR A N 1
ATOM 1597 C CA . THR A 1 202 ? 17.947 -0.355 -9.966 1.00 82.00 202 THR A CA 1
ATOM 1598 C C . THR A 1 202 ? 17.090 -1.222 -10.870 1.00 82.00 202 THR A C 1
ATOM 1600 O O . THR A 1 202 ? 16.883 -2.397 -10.576 1.00 82.00 202 THR A O 1
ATOM 1603 N N . ILE A 1 203 ? 16.619 -0.654 -11.978 1.00 86.94 203 ILE A N 1
ATOM 1604 C CA . ILE A 1 203 ? 15.723 -1.322 -12.923 1.00 86.94 203 ILE A CA 1
ATOM 1605 C C . ILE A 1 203 ? 16.500 -1.662 -14.201 1.00 86.94 203 ILE A C 1
ATOM 1607 O O . ILE A 1 203 ? 17.029 -0.750 -14.845 1.00 86.94 203 ILE A O 1
ATOM 1611 N N . PRO A 1 204 ? 16.596 -2.949 -14.581 1.00 83.56 204 PRO A N 1
ATOM 1612 C CA . PRO A 1 204 ? 17.228 -3.355 -15.825 1.00 83.56 204 PRO A CA 1
ATOM 1613 C C . PRO A 1 204 ? 16.266 -3.195 -17.008 1.00 83.56 204 PRO A C 1
ATOM 1615 O O . PRO A 1 204 ? 15.130 -3.670 -16.958 1.00 83.56 204 PRO A O 1
ATOM 1618 N N . TYR A 1 205 ? 16.756 -2.601 -18.093 1.00 79.00 205 TYR A N 1
ATOM 1619 C CA . TYR A 1 205 ? 16.082 -2.544 -19.387 1.00 79.00 205 TYR A CA 1
ATOM 1620 C C . TYR A 1 205 ? 16.899 -3.286 -20.432 1.00 79.00 205 TYR A C 1
ATOM 1622 O O . TYR A 1 205 ? 18.111 -3.084 -20.549 1.00 79.00 205 TYR A O 1
ATOM 1630 N N . PHE A 1 206 ? 16.210 -4.123 -21.197 1.00 79.88 206 PHE A N 1
ATOM 1631 C CA . PHE A 1 206 ? 16.760 -4.834 -22.338 1.00 79.88 206 PHE A CA 1
ATOM 1632 C C . PHE A 1 206 ? 16.097 -4.301 -23.600 1.00 79.88 206 PHE A C 1
ATOM 1634 O O . PHE A 1 206 ? 14.882 -4.115 -23.615 1.00 79.88 206 PHE A O 1
ATOM 1641 N N . TYR A 1 207 ? 16.898 -4.030 -24.624 1.00 73.31 207 TYR A N 1
ATOM 1642 C CA . TYR A 1 207 ? 16.426 -3.424 -25.864 1.00 73.31 207 TYR A CA 1
ATOM 1643 C C . TYR A 1 207 ? 17.218 -3.952 -27.059 1.00 73.31 207 TYR A C 1
ATOM 1645 O O . TYR A 1 207 ? 18.383 -4.354 -26.926 1.00 73.31 207 TYR A O 1
ATOM 1653 N N . ASP A 1 208 ? 16.573 -3.944 -28.222 1.00 71.12 208 ASP A N 1
ATOM 1654 C CA . ASP A 1 208 ? 17.192 -4.292 -29.502 1.00 71.12 208 ASP A CA 1
ATOM 1655 C C . ASP A 1 208 ? 17.335 -3.075 -30.429 1.00 71.12 208 ASP A C 1
ATOM 1657 O O . ASP A 1 208 ? 18.319 -3.007 -31.164 1.00 71.12 208 ASP A O 1
ATOM 1661 N N . ASP A 1 209 ? 16.427 -2.091 -30.345 1.00 69.31 209 ASP A N 1
ATOM 1662 C CA . ASP A 1 209 ? 16.483 -0.830 -31.102 1.00 69.31 209 ASP A CA 1
ATOM 1663 C C . ASP A 1 209 ? 16.907 0.352 -30.207 1.00 69.31 209 ASP A C 1
ATOM 1665 O O . ASP A 1 209 ? 16.348 0.603 -29.136 1.00 69.31 209 ASP A O 1
ATOM 1669 N N . ASP A 1 210 ? 17.881 1.132 -30.680 1.00 65.12 210 ASP A N 1
A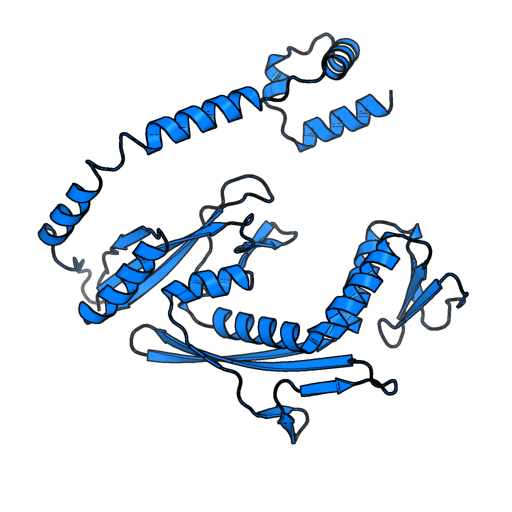TOM 1670 C CA . ASP A 1 210 ? 18.369 2.346 -30.024 1.00 65.12 210 ASP A CA 1
ATOM 1671 C C . ASP A 1 210 ? 17.316 3.479 -29.994 1.00 65.12 210 ASP A C 1
ATOM 1673 O O . ASP A 1 210 ? 17.497 4.470 -29.284 1.00 65.12 210 ASP A O 1
ATOM 1677 N N . LYS A 1 211 ? 16.214 3.389 -30.755 1.00 65.88 211 LYS A N 1
ATOM 1678 C CA . LYS A 1 211 ? 15.093 4.342 -30.660 1.00 65.88 211 LYS A CA 1
ATOM 1679 C C . LYS A 1 211 ? 14.246 4.138 -29.407 1.00 65.88 211 LYS A C 1
ATOM 1681 O O . LYS A 1 211 ? 13.959 5.120 -28.729 1.00 65.88 211 LYS A O 1
ATOM 1686 N N . GLU A 1 212 ? 13.900 2.897 -29.073 1.00 64.44 212 GLU A N 1
ATOM 1687 C CA . GLU A 1 212 ? 13.061 2.579 -27.906 1.00 64.44 212 GLU A CA 1
ATOM 1688 C C . GLU A 1 212 ? 13.739 3.001 -26.597 1.00 64.44 212 GLU A C 1
ATOM 1690 O O . GLU A 1 212 ? 13.109 3.545 -25.688 1.00 64.44 212 GLU A O 1
ATOM 1695 N N . ILE A 1 213 ? 15.062 2.838 -26.519 1.00 69.31 213 ILE A N 1
ATOM 1696 C CA . ILE A 1 213 ? 15.811 3.186 -25.312 1.00 69.31 213 ILE A CA 1
ATOM 1697 C C . ILE A 1 213 ? 15.970 4.700 -25.111 1.00 69.31 213 ILE A C 1
ATOM 1699 O O . ILE A 1 213 ? 16.126 5.152 -23.977 1.00 69.31 213 ILE A O 1
ATOM 1703 N N . LYS A 1 214 ? 15.903 5.511 -26.179 1.00 69.44 214 LYS A N 1
ATOM 1704 C CA . LYS A 1 214 ? 16.046 6.976 -26.082 1.00 69.44 214 LYS A CA 1
ATOM 1705 C C . LYS A 1 214 ? 14.931 7.609 -25.263 1.00 69.44 214 LYS A C 1
ATOM 1707 O O . LYS A 1 214 ? 15.206 8.520 -24.484 1.00 69.44 214 LYS A O 1
ATOM 1712 N N . GLU A 1 215 ? 13.699 7.132 -25.412 1.00 70.56 215 GLU A N 1
ATOM 1713 C CA . GLU A 1 215 ? 12.560 7.632 -24.637 1.00 70.56 215 GLU A CA 1
ATOM 1714 C C . GLU A 1 215 ? 12.735 7.321 -23.149 1.00 70.56 215 GLU A C 1
ATOM 1716 O O . GLU A 1 215 ? 12.640 8.220 -22.314 1.00 70.56 215 GLU A O 1
ATOM 1721 N N . ILE A 1 216 ? 13.128 6.086 -22.825 1.00 71.31 216 ILE A N 1
ATOM 1722 C CA . ILE A 1 216 ? 13.396 5.649 -21.449 1.00 71.31 216 ILE A CA 1
ATOM 1723 C C . ILE A 1 216 ? 14.549 6.457 -20.829 1.00 71.31 216 ILE A C 1
ATOM 1725 O O . ILE A 1 216 ? 14.453 6.899 -19.682 1.00 71.31 216 ILE A O 1
ATOM 1729 N N . ILE A 1 217 ? 15.627 6.708 -21.581 1.00 69.88 217 ILE A N 1
ATOM 1730 C CA . ILE A 1 217 ? 16.759 7.537 -21.133 1.00 69.88 217 ILE A CA 1
ATOM 1731 C C . ILE A 1 217 ? 16.324 8.990 -20.905 1.00 69.88 217 ILE A C 1
ATOM 1733 O O . ILE A 1 217 ? 16.738 9.607 -19.923 1.00 69.88 217 ILE A O 1
ATOM 1737 N N . ASN A 1 218 ? 15.478 9.550 -21.771 1.00 68.69 218 ASN A N 1
ATOM 1738 C CA . ASN A 1 218 ? 14.950 10.900 -21.585 1.00 68.69 218 ASN A CA 1
ATOM 1739 C C . ASN A 1 218 ? 14.074 10.992 -20.328 1.00 68.69 218 ASN A C 1
ATOM 1741 O O . ASN A 1 218 ? 14.266 11.906 -19.527 1.00 68.69 218 ASN A O 1
ATOM 1745 N N . CYS A 1 219 ? 13.194 10.014 -20.092 1.00 70.94 219 CYS A N 1
ATOM 1746 C CA . CYS A 1 219 ? 12.424 9.919 -18.851 1.00 70.94 219 CYS A CA 1
ATOM 1747 C C . CYS A 1 219 ? 13.337 9.805 -17.620 1.00 70.94 219 CYS A C 1
ATOM 1749 O O . CYS A 1 219 ? 13.124 10.499 -16.625 1.00 70.94 219 CYS A O 1
ATOM 1751 N N . ALA A 1 220 ? 14.391 8.986 -17.690 1.00 63.66 220 ALA A N 1
ATOM 1752 C CA . ALA A 1 220 ? 15.378 8.848 -16.621 1.00 63.66 220 ALA A CA 1
ATOM 1753 C C . ALA A 1 220 ? 16.070 10.180 -16.292 1.00 63.66 220 ALA A C 1
ATOM 1755 O O . ALA A 1 220 ? 16.208 10.521 -15.117 1.00 63.66 220 ALA A O 1
ATOM 1756 N N . ARG A 1 221 ? 16.433 10.970 -17.311 1.00 65.94 221 ARG A N 1
ATOM 1757 C CA . ARG A 1 221 ? 17.019 12.309 -17.138 1.00 65.94 221 ARG A CA 1
ATOM 1758 C C . ARG A 1 221 ? 16.067 13.265 -16.427 1.00 65.94 221 ARG A C 1
ATOM 1760 O O . ARG A 1 221 ? 16.477 13.923 -15.480 1.00 65.94 221 ARG A O 1
ATOM 1767 N N . THR A 1 222 ? 14.791 13.303 -16.816 1.00 69.69 222 THR A N 1
ATOM 1768 C CA . THR A 1 222 ? 13.785 14.147 -16.144 1.00 69.69 222 THR A CA 1
ATOM 1769 C C . THR A 1 222 ? 13.588 13.766 -14.673 1.00 69.69 222 THR A C 1
ATOM 1771 O O . THR A 1 222 ? 13.252 14.615 -13.851 1.00 69.69 222 THR A O 1
ATOM 1774 N N . LEU A 1 223 ? 13.817 12.499 -14.321 1.00 65.62 223 LEU A N 1
ATOM 1775 C CA . LEU A 1 223 ? 13.737 11.993 -12.948 1.00 65.62 223 LEU A CA 1
ATOM 1776 C C . LEU A 1 223 ? 15.054 12.129 -12.161 1.00 65.62 223 LEU A C 1
ATOM 1778 O O . LEU A 1 223 ? 15.125 11.646 -11.031 1.00 65.62 223 LEU A O 1
ATOM 1782 N N . ASN A 1 224 ? 16.091 12.756 -12.734 1.00 65.19 224 ASN A N 1
ATOM 1783 C CA . ASN A 1 224 ? 17.449 12.799 -12.178 1.00 65.19 224 ASN A CA 1
ATOM 1784 C C . ASN A 1 224 ? 17.974 11.397 -11.793 1.00 65.19 224 ASN A C 1
ATOM 1786 O O . ASN A 1 224 ? 18.618 11.215 -10.758 1.00 65.19 224 ASN A O 1
ATOM 1790 N N . ALA A 1 225 ? 17.637 10.385 -12.597 1.00 50.03 225 ALA A N 1
ATOM 1791 C CA . ALA A 1 225 ? 18.053 9.004 -12.397 1.00 50.03 225 ALA A CA 1
ATOM 1792 C C . ALA A 1 225 ? 19.428 8.747 -13.027 1.00 50.03 225 ALA A C 1
ATOM 1794 O O . ALA A 1 225 ? 19.745 9.273 -14.094 1.00 50.03 225 ALA A O 1
ATOM 1795 N N . ASN A 1 226 ? 20.224 7.878 -12.404 1.00 56.41 226 ASN A N 1
ATOM 1796 C CA . ASN A 1 226 ? 21.528 7.497 -12.945 1.00 56.41 226 ASN A CA 1
ATOM 1797 C C . ASN A 1 226 ? 21.361 6.359 -13.959 1.00 56.41 226 ASN A C 1
ATOM 1799 O O . ASN A 1 226 ? 20.823 5.306 -13.616 1.00 56.41 226 ASN A O 1
ATOM 1803 N N . VAL A 1 227 ? 21.858 6.541 -15.184 1.00 54.22 227 VAL A N 1
ATOM 1804 C CA . VAL A 1 227 ? 21.853 5.509 -16.235 1.00 54.22 227 VAL A CA 1
ATOM 1805 C C . VAL A 1 227 ? 23.230 4.844 -16.287 1.00 54.22 227 VAL A C 1
ATOM 1807 O O . VAL A 1 227 ? 24.232 5.503 -16.547 1.00 54.22 227 VAL A O 1
ATOM 1810 N N . LEU A 1 228 ? 23.285 3.540 -16.014 1.00 54.69 228 LEU A N 1
ATOM 1811 C CA . LEU A 1 228 ? 24.504 2.732 -15.972 1.00 54.69 228 LEU A CA 1
ATOM 1812 C C . LEU A 1 228 ? 24.477 1.673 -17.082 1.00 54.69 228 LEU A C 1
ATOM 1814 O O . LEU A 1 228 ? 23.568 0.841 -17.139 1.00 54.69 228 LEU A O 1
ATOM 1818 N N . ASN A 1 229 ? 25.501 1.651 -17.935 1.00 50.59 229 ASN A N 1
ATOM 1819 C CA . ASN A 1 229 ? 25.659 0.600 -18.942 1.00 50.59 229 ASN A CA 1
ATOM 1820 C C . ASN A 1 229 ? 26.093 -0.716 -18.285 1.00 50.59 229 ASN A C 1
ATOM 1822 O O . ASN A 1 229 ? 26.951 -0.724 -17.403 1.00 50.59 229 ASN A O 1
ATOM 1826 N N . CYS A 1 230 ? 25.516 -1.835 -18.727 1.00 47.22 230 CYS A N 1
ATOM 1827 C CA . CYS A 1 230 ? 25.931 -3.167 -18.292 1.00 47.22 230 CYS A CA 1
ATOM 1828 C C . CYS A 1 230 ? 26.579 -3.914 -19.452 1.00 47.22 230 CYS A C 1
ATOM 1830 O O . CYS A 1 230 ? 25.975 -4.043 -20.515 1.00 47.22 230 CYS A O 1
ATOM 1832 N N . LYS A 1 231 ? 27.772 -4.466 -19.220 1.00 40.12 231 LYS A N 1
ATOM 1833 C CA . LYS A 1 231 ? 28.351 -5.468 -20.117 1.00 40.12 231 LYS A CA 1
ATOM 1834 C C . LYS A 1 231 ? 27.519 -6.747 -20.006 1.00 40.12 231 LYS A C 1
ATOM 1836 O O . LYS A 1 231 ? 27.272 -7.220 -18.895 1.00 40.12 231 LYS A O 1
ATOM 1841 N N . LEU A 1 232 ? 27.038 -7.265 -21.132 1.00 39.34 232 LEU A N 1
ATOM 1842 C CA . LEU A 1 232 ? 26.385 -8.572 -21.188 1.00 39.34 232 LEU A CA 1
ATOM 1843 C C . LEU A 1 232 ? 27.456 -9.630 -21.469 1.00 39.34 232 LEU A C 1
ATOM 1845 O O . LEU A 1 232 ? 28.288 -9.443 -22.355 1.00 39.34 232 LEU A O 1
ATOM 1849 N N . ILE A 1 233 ? 27.436 -10.717 -20.698 1.00 35.53 233 ILE A N 1
ATOM 1850 C CA . ILE A 1 233 ? 28.263 -11.904 -20.939 1.00 35.53 233 ILE A CA 1
ATOM 1851 C C . ILE A 1 233 ? 27.395 -12.877 -21.737 1.00 35.53 233 ILE A C 1
ATOM 1853 O O . ILE A 1 233 ? 26.307 -13.238 -21.278 1.00 35.53 233 ILE A O 1
ATOM 1857 N N . SER A 1 234 ? 27.839 -13.256 -22.936 1.00 32.38 234 SER A N 1
ATOM 1858 C CA . SER A 1 234 ? 27.202 -14.323 -23.710 1.00 32.38 234 SER A CA 1
ATOM 1859 C C . SER A 1 234 ? 27.480 -15.666 -23.032 1.00 32.38 234 SER A C 1
ATOM 1861 O O . SER A 1 234 ? 28.636 -16.065 -22.934 1.00 32.38 234 SER A O 1
ATOM 1863 N N . ILE A 1 235 ? 26.438 -16.351 -22.545 1.00 38.84 235 ILE A N 1
ATOM 1864 C CA . ILE A 1 235 ? 26.569 -17.634 -21.822 1.00 38.84 235 ILE A CA 1
ATOM 1865 C C . ILE A 1 235 ? 27.025 -18.762 -22.764 1.00 38.84 235 ILE A C 1
ATOM 1867 O O . ILE A 1 235 ? 27.652 -19.714 -22.315 1.00 38.84 235 ILE A O 1
ATOM 1871 N N . ASP A 1 236 ? 26.756 -18.636 -24.066 1.00 38.12 236 ASP A N 1
ATOM 1872 C CA . ASP A 1 236 ? 27.057 -19.692 -25.037 1.00 38.12 236 ASP A CA 1
ATOM 1873 C C . ASP A 1 236 ? 28.514 -19.659 -25.531 1.00 38.12 236 ASP A C 1
ATOM 1875 O O . ASP A 1 236 ? 29.047 -20.700 -25.909 1.00 38.12 236 ASP A O 1
ATOM 1879 N N . ASN A 1 237 ? 29.174 -18.491 -25.498 1.00 38.66 237 ASN A N 1
ATOM 1880 C CA . ASN A 1 237 ? 30.493 -18.294 -26.120 1.00 38.66 237 ASN A CA 1
ATOM 1881 C C . ASN A 1 237 ? 31.542 -17.602 -25.222 1.00 38.66 237 ASN A C 1
ATOM 1883 O O . ASN A 1 237 ? 32.621 -17.291 -25.716 1.00 38.66 237 ASN A O 1
ATOM 1887 N N . ASP A 1 238 ? 31.253 -17.305 -23.948 1.00 35.44 238 ASP A N 1
ATOM 1888 C CA . ASP A 1 238 ? 32.140 -16.542 -23.039 1.00 35.44 238 ASP A CA 1
ATOM 1889 C C . ASP A 1 238 ? 32.620 -15.174 -23.598 1.00 35.44 238 ASP A C 1
ATOM 1891 O O . ASP A 1 238 ? 33.588 -14.578 -23.120 1.00 35.44 238 ASP A O 1
ATOM 1895 N N . GLU A 1 239 ? 31.928 -14.624 -24.601 1.00 30.62 239 GLU A N 1
ATOM 1896 C CA . GLU A 1 239 ? 32.263 -13.337 -25.216 1.00 30.62 239 GLU A CA 1
ATOM 1897 C C . GLU A 1 239 ? 31.604 -12.163 -24.467 1.00 30.62 239 GLU A C 1
ATOM 1899 O O . GLU A 1 239 ? 30.400 -12.163 -24.180 1.00 30.62 239 GLU A O 1
ATOM 1904 N N . ILE A 1 240 ? 32.403 -11.130 -24.168 1.00 36.34 240 ILE A N 1
ATOM 1905 C CA . ILE A 1 240 ? 31.944 -9.853 -23.603 1.00 36.34 240 ILE A CA 1
ATOM 1906 C C . ILE A 1 240 ? 31.523 -8.941 -24.757 1.00 36.34 240 ILE A C 1
ATOM 1908 O O . ILE A 1 240 ? 32.367 -8.460 -25.512 1.00 36.34 240 ILE A O 1
ATOM 1912 N N . ILE A 1 241 ? 30.224 -8.664 -24.874 1.00 39.31 241 ILE A N 1
ATOM 1913 C CA . ILE A 1 241 ? 29.692 -7.774 -25.913 1.00 39.31 241 ILE A CA 1
ATOM 1914 C C . ILE A 1 241 ? 29.628 -6.347 -25.348 1.00 39.31 241 ILE A C 1
ATOM 1916 O O . ILE A 1 241 ? 28.784 -6.043 -24.500 1.00 39.31 241 ILE A O 1
ATOM 1920 N N . ASP A 1 242 ? 30.517 -5.459 -25.810 1.00 37.56 242 ASP A N 1
ATOM 1921 C CA . ASP A 1 242 ? 30.430 -4.019 -25.538 1.00 37.56 242 ASP A CA 1
ATOM 1922 C C . ASP A 1 242 ? 29.389 -3.385 -26.475 1.00 37.56 242 ASP A C 1
ATOM 1924 O O . ASP A 1 242 ? 29.553 -3.308 -27.693 1.00 37.56 242 ASP A O 1
ATOM 1928 N N . ALA A 1 243 ? 28.278 -2.924 -25.904 1.00 39.41 243 ALA A N 1
ATOM 1929 C CA . ALA A 1 243 ? 27.262 -2.181 -26.636 1.00 39.41 243 ALA A CA 1
ATOM 1930 C C . ALA A 1 243 ? 27.740 -0.729 -26.897 1.00 39.41 243 ALA A C 1
ATOM 1932 O O . ALA A 1 243 ? 27.519 0.137 -26.058 1.00 39.41 243 ALA A O 1
ATOM 1933 N N . VAL A 1 244 ? 28.448 -0.534 -28.026 1.00 39.44 244 VAL A N 1
ATOM 1934 C CA . VAL A 1 244 ? 28.646 0.654 -28.919 1.00 39.44 244 VAL A CA 1
ATOM 1935 C C . VAL A 1 244 ? 28.079 2.009 -28.412 1.00 39.44 244 VAL A C 1
ATOM 1937 O O . VAL A 1 244 ? 26.920 2.044 -28.019 1.00 39.44 244 VAL A O 1
ATOM 1940 N N . ASP A 1 245 ? 28.709 3.200 -28.430 1.00 38.75 245 ASP A N 1
ATOM 1941 C CA . ASP A 1 245 ? 29.917 3.796 -29.043 1.00 38.75 245 ASP A CA 1
ATOM 1942 C C . ASP A 1 245 ? 30.483 4.883 -28.084 1.00 38.75 245 ASP A C 1
ATOM 1944 O O . ASP A 1 245 ? 29.720 5.622 -27.451 1.00 38.75 245 ASP A O 1
ATOM 1948 N N . LEU A 1 246 ? 31.808 5.008 -27.959 1.00 39.78 246 LEU A N 1
ATOM 1949 C CA . LEU A 1 246 ? 32.493 5.857 -26.962 1.00 39.78 246 LEU A CA 1
ATOM 1950 C C . LEU A 1 246 ? 32.482 7.360 -27.307 1.00 39.78 246 LEU A C 1
ATOM 1952 O O . LEU A 1 246 ? 32.680 8.198 -26.422 1.00 39.78 246 LEU A O 1
ATOM 1956 N N . GLU A 1 247 ? 32.246 7.726 -28.568 1.00 40.12 247 GLU A N 1
ATOM 1957 C CA . GLU A 1 247 ? 32.291 9.127 -29.017 1.00 40.12 247 GLU A CA 1
ATOM 1958 C C . GLU A 1 247 ? 31.001 9.912 -28.730 1.00 40.12 247 GLU A C 1
ATOM 1960 O O . GLU A 1 247 ? 31.069 11.108 -28.441 1.00 40.12 247 GLU A O 1
ATOM 1965 N N . TYR A 1 248 ? 29.836 9.254 -28.679 1.00 42.84 248 TYR A N 1
ATOM 1966 C CA . TYR A 1 248 ? 28.562 9.908 -28.337 1.00 42.84 248 TYR A CA 1
ATOM 1967 C C . TYR A 1 248 ? 28.448 10.265 -26.842 1.00 42.84 248 TYR A C 1
ATOM 1969 O O . TYR A 1 248 ? 27.707 11.170 -26.473 1.00 42.84 248 TYR A O 1
ATOM 1977 N N . LEU A 1 249 ? 29.196 9.592 -25.960 1.00 40.03 249 LEU A N 1
ATOM 1978 C CA . LEU A 1 249 ? 29.183 9.863 -24.515 1.00 40.03 249 LEU A CA 1
ATOM 1979 C C . LEU A 1 249 ? 30.157 10.973 -24.095 1.00 40.03 249 LEU A C 1
ATOM 1981 O O . LEU A 1 249 ? 29.869 11.701 -23.144 1.00 40.03 249 LEU A O 1
ATOM 1985 N N . LYS A 1 250 ? 31.265 11.170 -24.825 1.00 42.34 250 LYS A N 1
ATOM 1986 C CA . LYS A 1 250 ? 32.187 12.297 -24.582 1.00 42.34 250 LYS A CA 1
ATOM 1987 C C . LYS A 1 250 ? 31.525 13.655 -24.831 1.00 42.34 250 LYS A C 1
ATOM 1989 O O . LYS A 1 250 ? 31.844 14.622 -24.146 1.00 42.34 250 LYS A O 1
ATOM 1994 N N . SER A 1 251 ? 30.567 13.730 -25.757 1.00 44.97 251 SER A N 1
ATOM 1995 C CA . SER A 1 251 ? 29.791 14.955 -25.991 1.00 44.97 251 SER A CA 1
ATOM 1996 C C . SER A 1 251 ? 28.779 15.251 -24.877 1.00 44.97 251 SER A C 1
ATOM 1998 O O . SER A 1 251 ? 28.402 16.404 -24.695 1.00 44.97 251 SER A O 1
ATOM 2000 N N . ILE A 1 252 ? 28.381 14.237 -24.098 1.00 43.31 252 ILE A N 1
ATOM 2001 C CA . ILE A 1 252 ? 27.449 14.378 -22.971 1.00 43.31 252 ILE A CA 1
ATOM 2002 C C . ILE A 1 252 ? 28.204 14.739 -21.680 1.00 43.31 252 ILE A C 1
ATOM 2004 O O . ILE A 1 252 ? 27.731 15.580 -20.924 1.00 43.31 252 ILE A O 1
ATOM 2008 N N . GLN A 1 253 ? 29.400 14.183 -21.447 1.00 39.12 253 GLN A N 1
ATOM 2009 C CA . GLN A 1 253 ? 30.220 14.527 -20.271 1.00 39.12 253 GLN A CA 1
ATOM 2010 C C . GLN A 1 253 ? 30.729 15.976 -20.278 1.00 39.12 253 GLN A C 1
ATOM 2012 O O . GLN A 1 253 ? 30.829 16.588 -19.218 1.00 39.12 253 GLN A O 1
ATOM 2017 N N . ASN A 1 254 ? 30.982 16.559 -21.452 1.00 34.41 254 ASN A N 1
ATOM 2018 C CA . ASN A 1 254 ? 31.456 17.944 -21.548 1.00 34.41 254 ASN A CA 1
ATOM 2019 C C . ASN A 1 254 ? 30.369 19.002 -21.281 1.00 34.41 254 ASN A C 1
ATOM 2021 O O . ASN A 1 254 ? 30.699 20.180 -21.182 1.00 34.41 254 ASN A O 1
ATOM 2025 N N . TYR A 1 255 ? 29.093 18.619 -21.136 1.00 34.56 255 TYR A N 1
ATOM 2026 C CA . TYR A 1 255 ? 28.022 19.562 -20.782 1.00 34.56 255 TYR A CA 1
ATOM 2027 C C . TYR A 1 255 ? 27.877 19.758 -19.258 1.00 34.56 255 TYR A C 1
ATOM 2029 O O . TYR A 1 255 ? 27.353 20.779 -18.816 1.00 34.56 255 TYR A O 1
ATOM 2037 N N . ASP A 1 256 ? 28.381 18.815 -18.450 1.00 36.94 256 ASP A N 1
ATOM 2038 C CA . ASP A 1 256 ? 28.276 18.846 -16.983 1.00 36.94 256 ASP A CA 1
ATOM 2039 C C . ASP A 1 256 ? 29.453 19.555 -16.287 1.00 36.94 256 ASP A C 1
ATOM 2041 O O . ASP A 1 256 ? 29.345 19.910 -15.111 1.00 36.94 256 ASP A O 1
ATOM 2045 N N . GLU A 1 257 ? 30.575 19.807 -16.970 1.00 36.72 257 GLU A N 1
ATOM 2046 C CA . GLU A 1 257 ? 31.745 20.412 -16.314 1.00 36.72 257 GLU A CA 1
ATOM 2047 C C . GLU A 1 257 ? 31.656 21.939 -16.138 1.00 36.72 257 GLU A C 1
ATOM 2049 O O . GLU A 1 257 ? 32.231 22.463 -15.178 1.00 36.72 257 GLU A O 1
ATOM 2054 N N . GLU A 1 258 ? 30.908 22.661 -16.983 1.00 35.66 258 GLU A N 1
ATOM 2055 C CA . GLU A 1 258 ? 30.849 24.134 -16.917 1.00 35.66 258 GLU A CA 1
ATOM 2056 C C . GLU A 1 258 ? 29.700 24.693 -16.063 1.00 35.66 258 GLU A C 1
ATOM 2058 O O . GLU A 1 258 ? 29.878 25.729 -15.419 1.00 35.66 258 GLU A O 1
ATOM 2063 N N . ILE A 1 259 ? 28.550 24.013 -15.968 1.00 37.28 259 ILE A N 1
ATOM 2064 C CA . ILE A 1 259 ? 27.380 24.552 -15.242 1.00 37.28 259 ILE A CA 1
ATOM 2065 C C . ILE A 1 259 ? 27.415 24.194 -13.738 1.00 37.28 259 ILE A C 1
ATOM 2067 O O . ILE A 1 259 ? 26.925 24.949 -12.900 1.00 37.28 259 ILE A O 1
ATOM 2071 N N . ASN A 1 260 ? 28.086 23.107 -13.336 1.00 41.69 260 ASN A N 1
ATOM 2072 C CA . ASN A 1 260 ? 27.909 22.521 -11.996 1.00 41.69 260 ASN A CA 1
ATOM 2073 C C . ASN A 1 260 ? 28.873 22.992 -10.883 1.00 41.69 260 ASN A C 1
ATOM 2075 O O . ASN A 1 260 ? 28.784 22.509 -9.753 1.00 41.69 260 ASN A O 1
ATOM 2079 N N . LYS A 1 261 ? 29.802 23.929 -11.134 1.00 37.84 261 LYS A N 1
ATOM 2080 C CA . LYS A 1 261 ? 30.794 24.342 -10.107 1.00 37.84 261 LYS A CA 1
ATOM 2081 C C . LYS A 1 261 ? 30.503 25.661 -9.381 1.00 37.84 261 LYS A C 1
ATOM 2083 O O . LYS A 1 261 ? 31.011 25.840 -8.271 1.00 37.84 261 LYS A O 1
ATOM 2088 N N . LYS A 1 262 ? 29.697 26.574 -9.936 1.00 37.88 262 LYS A N 1
ATOM 2089 C CA . LYS A 1 262 ? 29.481 27.906 -9.325 1.00 37.88 262 LYS A CA 1
ATOM 2090 C C . LYS A 1 262 ? 28.196 28.053 -8.503 1.00 37.88 262 LYS A C 1
ATOM 2092 O O . LYS A 1 262 ? 28.230 28.780 -7.516 1.00 37.88 262 LYS A O 1
ATOM 2097 N N . GLU A 1 263 ? 27.108 27.361 -8.840 1.00 38.06 263 GLU A N 1
ATOM 2098 C CA . GLU A 1 263 ? 25.830 27.523 -8.116 1.00 38.06 263 GLU A CA 1
ATOM 2099 C C . GLU A 1 263 ? 25.669 26.526 -6.952 1.00 38.06 263 GLU A C 1
ATOM 2101 O O . GLU A 1 263 ? 25.367 26.934 -5.830 1.00 38.06 263 GLU A O 1
ATOM 2106 N N . TYR A 1 264 ? 26.024 25.249 -7.142 1.00 35.31 264 TYR A N 1
ATOM 2107 C CA . TYR A 1 264 ? 25.924 24.223 -6.089 1.00 35.31 264 TYR A CA 1
ATOM 2108 C C . TYR A 1 264 ? 26.941 24.364 -4.947 1.00 35.31 264 TYR A C 1
ATOM 2110 O O . TYR A 1 264 ? 26.714 23.859 -3.844 1.00 35.31 264 TYR A O 1
ATOM 2118 N N . SER A 1 265 ? 28.075 25.031 -5.181 1.00 42.56 265 SER A N 1
ATOM 2119 C CA . SER A 1 265 ? 29.088 25.245 -4.142 1.00 42.56 265 SER A CA 1
ATOM 2120 C C . SER A 1 265 ? 28.609 26.250 -3.093 1.00 42.56 265 SER A C 1
ATOM 2122 O O . SER A 1 265 ? 28.808 26.012 -1.903 1.00 42.56 265 SER A O 1
ATOM 2124 N N . ASN A 1 266 ? 27.887 27.296 -3.503 1.00 43.06 266 ASN A N 1
ATOM 2125 C CA . ASN A 1 266 ? 27.347 28.301 -2.589 1.00 43.06 266 ASN A CA 1
ATOM 2126 C C . ASN A 1 266 ? 26.163 27.768 -1.769 1.00 43.06 266 ASN A C 1
ATOM 2128 O O . ASN A 1 266 ? 26.132 27.970 -0.557 1.00 43.06 266 ASN A O 1
ATOM 2132 N N . GLU A 1 267 ? 25.238 27.012 -2.369 1.00 40.16 267 GLU A N 1
ATOM 2133 C CA . GLU A 1 267 ? 24.101 26.436 -1.631 1.00 40.16 267 GLU A CA 1
ATOM 2134 C C . GLU A 1 267 ? 24.531 25.361 -0.629 1.00 40.16 267 GLU A C 1
ATOM 2136 O O . GLU A 1 267 ? 24.020 25.312 0.492 1.00 40.16 267 GLU A O 1
ATOM 2141 N N . ARG A 1 268 ? 25.524 24.531 -0.979 1.00 38.00 268 ARG A N 1
ATOM 2142 C CA . ARG A 1 268 ? 26.077 23.527 -0.060 1.00 38.00 268 ARG A CA 1
ATOM 2143 C C . ARG A 1 268 ? 26.873 24.176 1.072 1.00 38.00 268 ARG A C 1
ATOM 2145 O O . ARG A 1 268 ? 26.808 23.683 2.198 1.00 38.00 268 ARG A O 1
ATOM 2152 N N . LEU A 1 269 ? 27.560 25.295 0.811 1.00 41.72 269 LEU A N 1
ATOM 2153 C CA . LEU A 1 269 ? 28.235 26.077 1.848 1.00 41.72 269 LEU A CA 1
ATOM 2154 C C . LEU A 1 269 ? 27.217 26.699 2.811 1.00 41.72 269 LEU A C 1
ATOM 2156 O O . LEU A 1 269 ? 27.372 26.521 4.017 1.00 41.72 269 LEU A O 1
ATOM 2160 N N . VAL A 1 270 ? 26.146 27.318 2.295 1.00 45.41 270 VAL A N 1
ATOM 2161 C CA . VAL A 1 270 ? 25.046 27.923 3.077 1.00 45.41 270 VAL A CA 1
ATOM 2162 C C . VAL A 1 270 ? 24.278 26.878 3.890 1.00 45.41 270 VAL A C 1
ATOM 2164 O O . VAL A 1 270 ? 23.978 27.096 5.064 1.00 45.41 270 VAL A O 1
ATOM 2167 N N . LEU A 1 271 ? 23.996 25.709 3.308 1.00 38.72 271 LEU A N 1
ATOM 2168 C CA . LEU A 1 271 ? 23.397 24.587 4.029 1.00 38.72 271 LEU A CA 1
ATOM 2169 C C . LEU A 1 271 ? 24.352 24.063 5.101 1.00 38.72 271 LEU A C 1
ATOM 2171 O O . LEU A 1 271 ? 23.922 23.860 6.228 1.00 38.72 271 LEU A O 1
ATOM 2175 N N . SER A 1 272 ? 25.648 23.910 4.810 1.00 40.41 272 SER A N 1
ATOM 2176 C CA . SER A 1 272 ? 26.633 23.462 5.806 1.00 40.41 272 SER A CA 1
ATOM 2177 C C . SER A 1 272 ? 26.820 24.455 6.960 1.00 40.41 272 SER A C 1
ATOM 2179 O O . SER A 1 272 ? 26.999 24.020 8.095 1.00 40.41 272 SER A O 1
ATOM 2181 N N . THR A 1 273 ? 26.693 25.767 6.713 1.00 39.62 273 THR A N 1
ATOM 2182 C CA . THR A 1 273 ? 26.716 26.799 7.766 1.00 39.62 273 THR A CA 1
ATOM 2183 C C . THR A 1 273 ? 25.433 26.770 8.596 1.00 39.62 273 THR A C 1
ATOM 2185 O O . THR A 1 273 ? 25.524 26.743 9.820 1.00 39.62 273 THR A O 1
ATOM 2188 N N . LYS A 1 274 ? 24.253 26.620 7.972 1.00 35.75 274 LYS A N 1
ATOM 2189 C CA . LYS A 1 274 ? 22.987 26.372 8.694 1.00 35.75 274 LYS A CA 1
ATOM 2190 C C . LYS A 1 274 ? 23.004 25.069 9.511 1.00 35.75 274 LYS A C 1
ATOM 2192 O O . LYS A 1 274 ? 22.517 25.045 10.638 1.00 35.75 274 LYS A O 1
ATOM 2197 N N . TYR A 1 275 ? 23.581 23.986 8.987 1.00 34.12 275 TYR A N 1
ATOM 2198 C CA . TYR A 1 275 ? 23.741 22.712 9.705 1.00 34.12 275 TYR A CA 1
ATOM 2199 C C . TYR A 1 275 ? 24.781 22.799 10.835 1.00 34.12 275 TYR A C 1
ATOM 2201 O O . TYR A 1 275 ? 24.619 22.128 11.855 1.00 34.12 275 TYR A O 1
ATOM 2209 N N . ALA A 1 276 ? 25.813 23.640 10.701 1.00 37.38 276 ALA A N 1
ATOM 2210 C CA . ALA A 1 276 ? 26.765 23.921 11.776 1.00 37.38 276 ALA A CA 1
ATOM 2211 C C . ALA A 1 276 ? 26.123 24.736 12.915 1.00 37.38 276 ALA A C 1
ATOM 2213 O O . ALA A 1 276 ? 26.397 24.457 14.082 1.00 37.38 276 ALA A O 1
ATOM 2214 N N . GLU A 1 277 ? 25.210 25.660 12.597 1.00 33.62 277 GLU A N 1
ATOM 2215 C CA . GLU A 1 277 ? 24.383 26.374 13.583 1.00 33.62 277 GLU A CA 1
ATOM 2216 C C . GLU A 1 277 ? 23.331 25.463 14.252 1.00 33.62 277 GLU A C 1
ATOM 2218 O O . GLU A 1 277 ? 22.974 25.677 15.410 1.00 33.62 277 GLU A O 1
ATOM 2223 N N . CYS A 1 278 ? 22.894 24.388 13.581 1.00 32.50 278 CYS A N 1
ATOM 2224 C CA . CYS A 1 278 ? 21.942 23.403 14.117 1.00 32.50 278 CYS A CA 1
ATOM 2225 C C . CYS A 1 278 ? 22.568 22.284 14.971 1.00 32.50 278 CYS A C 1
ATOM 2227 O O . CYS A 1 278 ? 21.847 21.378 15.406 1.00 32.50 278 CYS A O 1
ATOM 2229 N N . LYS A 1 279 ? 23.872 22.331 15.290 1.00 36.12 279 LYS A N 1
ATOM 2230 C CA . LYS A 1 279 ? 24.400 21.563 16.429 1.00 36.12 279 LYS A CA 1
ATOM 2231 C C . LYS A 1 279 ? 23.814 22.167 17.700 1.00 36.12 279 LYS A C 1
ATOM 2233 O O . LYS A 1 279 ? 24.391 23.084 18.278 1.00 36.12 279 LYS A O 1
ATOM 2238 N N . LYS A 1 280 ? 22.638 21.667 18.103 1.00 41.31 280 LYS A N 1
ATOM 2239 C CA . LYS A 1 280 ? 21.962 22.015 19.357 1.00 41.31 280 LYS A CA 1
ATOM 2240 C C . LYS A 1 280 ? 23.012 22.088 20.464 1.00 41.31 280 LYS A C 1
ATOM 2242 O O . LYS A 1 280 ? 23.576 21.062 20.846 1.00 41.31 280 LYS A O 1
ATOM 2247 N N . LYS A 1 281 ? 23.293 23.300 20.957 1.00 44.44 281 LYS A N 1
ATOM 2248 C CA . LYS A 1 281 ? 24.005 23.475 22.223 1.00 44.44 281 LYS A CA 1
ATOM 2249 C C . LYS A 1 281 ? 23.278 22.601 23.238 1.00 44.44 281 LYS A C 1
ATOM 2251 O O . LYS A 1 281 ? 22.071 22.765 23.421 1.00 44.44 281 LYS A O 1
ATOM 2256 N N . ILE A 1 282 ? 23.994 21.652 23.834 1.00 48.81 282 ILE A N 1
ATOM 2257 C CA . ILE A 1 282 ? 23.466 20.846 24.932 1.00 48.81 282 ILE A CA 1
ATOM 2258 C C . ILE A 1 282 ? 22.990 21.848 25.995 1.00 48.81 282 ILE A C 1
ATOM 2260 O O . ILE A 1 282 ? 23.786 22.703 26.396 1.00 48.81 282 ILE A O 1
ATOM 2264 N N . PRO A 1 283 ? 21.704 21.828 26.392 1.00 51.44 283 PRO A N 1
ATOM 2265 C CA . PRO A 1 283 ? 21.185 22.738 27.404 1.00 51.44 283 PRO A CA 1
ATOM 2266 C C . PRO A 1 283 ? 22.065 22.702 28.658 1.00 51.44 283 PRO A C 1
ATOM 2268 O O . PRO A 1 283 ? 22.357 21.621 29.161 1.00 51.44 283 PRO A O 1
ATOM 2271 N N . GLU A 1 284 ? 22.458 23.859 29.202 1.00 51.81 284 GLU A N 1
ATOM 2272 C CA . GLU A 1 284 ? 23.369 23.940 30.365 1.00 51.81 284 GLU A CA 1
ATOM 2273 C C . GLU A 1 284 ? 22.889 23.131 31.581 1.00 51.81 284 GLU A C 1
ATOM 2275 O O . GLU A 1 284 ? 23.699 22.651 32.375 1.00 51.81 284 GLU A O 1
ATOM 2280 N N . LYS A 1 285 ? 21.569 22.937 31.709 1.00 52.75 285 LYS A N 1
ATOM 2281 C CA . LYS A 1 285 ? 20.962 22.082 32.738 1.00 52.75 285 LYS A CA 1
ATOM 2282 C C . LYS A 1 285 ? 21.389 20.615 32.612 1.00 52.75 285 LYS A C 1
ATOM 2284 O O . LYS A 1 285 ? 21.680 19.990 33.625 1.00 52.75 285 LYS A O 1
ATOM 2289 N N . ILE A 1 286 ? 21.488 20.095 31.387 1.00 51.56 286 ILE A N 1
ATOM 2290 C CA . ILE A 1 286 ? 21.924 18.719 31.110 1.00 51.56 286 ILE A CA 1
ATOM 2291 C C . ILE A 1 286 ? 23.422 18.579 31.398 1.00 51.56 286 ILE A C 1
ATOM 2293 O O . ILE A 1 286 ? 23.835 17.616 32.033 1.00 51.56 286 ILE A O 1
ATOM 2297 N N . THR A 1 287 ? 24.231 19.576 31.033 1.00 53.97 287 THR A N 1
ATOM 2298 C CA . THR A 1 287 ? 25.672 19.585 31.335 1.00 53.97 287 THR A CA 1
ATOM 2299 C C . THR A 1 287 ? 25.943 19.595 32.843 1.00 53.97 287 THR A C 1
ATOM 2301 O O . THR A 1 287 ? 26.831 18.889 33.315 1.00 53.97 287 THR A O 1
ATOM 2304 N N . LYS A 1 288 ? 25.151 20.344 33.626 1.00 55.53 288 LYS A N 1
ATOM 2305 C CA . LYS A 1 288 ? 25.233 20.320 35.097 1.00 55.53 288 LYS A CA 1
ATOM 2306 C C . LYS A 1 288 ? 24.816 18.973 35.686 1.00 55.53 288 LYS A C 1
ATOM 2308 O O . LYS A 1 288 ? 25.521 18.475 36.554 1.00 55.53 288 LYS A O 1
ATOM 2313 N N . ALA A 1 289 ? 23.718 18.380 35.214 1.00 54.12 289 ALA A N 1
ATOM 2314 C CA . ALA A 1 289 ? 23.256 17.075 35.691 1.00 54.12 289 ALA A CA 1
ATOM 2315 C C . ALA A 1 289 ? 24.279 15.961 35.405 1.00 54.12 289 ALA A C 1
ATOM 2317 O O . ALA A 1 289 ? 24.574 15.159 36.287 1.00 54.12 289 ALA A O 1
ATOM 2318 N N . ILE A 1 290 ? 24.891 15.963 34.215 1.00 54.78 290 ILE A N 1
ATOM 2319 C CA . ILE A 1 290 ? 25.935 14.997 33.839 1.00 54.78 290 ILE A CA 1
ATOM 2320 C C . I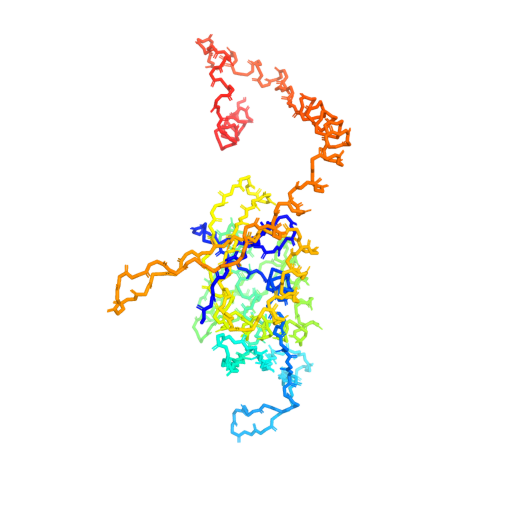LE A 1 290 ? 27.186 15.165 34.712 1.00 54.78 290 ILE A C 1
ATOM 2322 O O . ILE A 1 290 ? 27.701 14.169 35.206 1.00 54.78 290 ILE A O 1
ATOM 2326 N N . ASN A 1 291 ? 27.633 16.398 34.974 1.00 58.25 291 ASN A N 1
ATOM 2327 C CA . ASN A 1 291 ? 28.793 16.642 35.844 1.00 58.25 291 ASN A CA 1
ATOM 2328 C C . ASN A 1 291 ? 28.549 16.244 37.311 1.00 58.25 291 ASN A C 1
ATOM 2330 O O . ASN A 1 291 ? 29.497 15.896 38.008 1.00 58.25 291 ASN A O 1
ATOM 2334 N N . ILE A 1 292 ? 27.303 16.319 37.791 1.00 58.72 292 ILE A N 1
ATOM 2335 C CA . ILE A 1 292 ? 26.936 15.907 39.156 1.00 58.72 292 ILE A CA 1
ATOM 2336 C C . ILE A 1 292 ? 26.880 14.379 39.265 1.00 58.72 292 ILE A C 1
ATOM 2338 O O . ILE A 1 292 ? 27.345 13.820 40.254 1.00 58.72 292 ILE A O 1
ATOM 2342 N N . LEU A 1 293 ? 26.310 13.708 38.261 1.00 51.94 293 LEU A N 1
ATOM 2343 C CA . LEU A 1 293 ? 26.101 12.258 38.280 1.00 51.94 293 LEU A CA 1
ATOM 2344 C C . LEU A 1 293 ? 27.351 11.466 37.875 1.00 51.94 293 LEU A C 1
ATOM 2346 O O . LEU A 1 293 ? 27.535 10.345 38.344 1.00 51.94 293 LEU A O 1
ATOM 2350 N N . PHE A 1 294 ? 28.211 12.041 37.031 1.00 60.00 294 PHE A N 1
ATOM 2351 C CA . PHE A 1 294 ? 29.399 11.382 36.484 1.00 60.00 294 PHE A CA 1
ATOM 2352 C C . PHE A 1 294 ? 30.594 12.354 36.433 1.00 60.00 294 PHE A C 1
ATOM 2354 O O . PHE A 1 294 ? 31.003 12.776 35.349 1.00 60.00 294 PHE A O 1
ATOM 2361 N N . PRO A 1 295 ? 31.170 12.722 37.592 1.00 58.47 295 PRO A N 1
ATOM 2362 C CA . PRO A 1 295 ? 32.231 13.732 37.688 1.00 58.47 295 PRO A CA 1
ATOM 2363 C C . PRO A 1 295 ? 33.528 13.351 36.954 1.00 58.47 295 PRO A C 1
ATOM 2365 O O . PRO A 1 295 ? 34.305 14.232 36.594 1.00 58.47 295 PRO A O 1
ATOM 2368 N N . ASP A 1 296 ? 33.732 12.060 36.680 1.00 56.81 296 ASP A N 1
ATOM 2369 C CA . ASP A 1 296 ? 34.923 11.531 36.003 1.00 56.81 296 ASP A CA 1
ATOM 2370 C C . ASP A 1 296 ? 34.749 11.386 34.475 1.00 56.81 296 ASP A C 1
ATOM 2372 O O . ASP A 1 296 ? 35.655 10.918 33.779 1.00 56.81 296 ASP A O 1
ATOM 2376 N N . LEU A 1 297 ? 33.588 11.760 33.918 1.00 55.78 297 LEU A N 1
ATOM 2377 C CA . LEU A 1 297 ? 33.301 11.583 32.494 1.00 55.78 297 LEU A CA 1
ATOM 2378 C C . LEU A 1 297 ? 33.849 12.754 31.661 1.00 55.78 297 LEU A C 1
ATOM 2380 O O . LEU A 1 297 ? 33.379 13.888 31.749 1.00 55.78 297 LEU A O 1
ATOM 2384 N N . ASN A 1 298 ? 34.815 12.478 30.783 1.00 55.84 298 ASN A N 1
ATOM 2385 C CA . ASN A 1 298 ? 35.331 13.472 29.844 1.00 55.84 298 ASN A CA 1
ATOM 2386 C C . ASN A 1 298 ? 34.289 13.754 28.734 1.00 55.84 298 ASN A C 1
ATOM 2388 O O . ASN A 1 298 ? 33.922 12.859 27.968 1.00 55.84 298 ASN A O 1
ATOM 2392 N N . LEU A 1 299 ? 33.817 15.004 28.637 1.00 53.44 299 LEU A N 1
ATOM 2393 C CA . LEU A 1 299 ? 32.701 15.460 27.782 1.00 53.44 299 LEU A CA 1
ATOM 2394 C C . LEU A 1 299 ? 32.898 15.237 26.268 1.00 53.44 299 LEU A C 1
ATOM 2396 O O . LEU A 1 299 ? 31.951 15.398 25.495 1.00 53.44 299 LEU A O 1
ATOM 2400 N N . GLU A 1 300 ? 34.089 14.840 25.815 1.00 54.19 300 GLU A N 1
ATOM 2401 C CA . GLU A 1 300 ? 34.292 14.406 24.428 1.00 54.19 300 GLU A CA 1
ATOM 2402 C C . GLU A 1 300 ? 33.620 13.060 24.112 1.00 54.19 300 GLU A C 1
ATOM 2404 O O . GLU A 1 300 ? 33.119 12.894 23.000 1.00 54.19 300 GLU A O 1
ATOM 2409 N N . GLY A 1 301 ? 33.493 12.151 25.088 1.00 50.75 301 GLY A N 1
ATOM 2410 C CA . GLY A 1 301 ? 32.805 10.860 24.920 1.00 50.75 301 GLY A CA 1
ATOM 2411 C C . GLY A 1 301 ? 31.278 10.968 24.801 1.00 50.75 301 GLY A C 1
ATOM 2412 O O . GLY A 1 301 ? 30.613 10.040 24.350 1.00 50.75 301 GLY A O 1
ATOM 2413 N N . VAL A 1 302 ? 30.703 12.126 25.141 1.00 52.59 302 VAL A N 1
ATOM 2414 C CA . VAL A 1 302 ? 29.259 12.397 25.015 1.00 52.59 302 VAL A CA 1
ATOM 2415 C C . VAL A 1 302 ? 28.874 12.680 23.555 1.00 52.59 302 VAL A C 1
ATOM 2417 O O . VAL A 1 302 ? 27.729 12.470 23.161 1.00 52.59 302 VAL A O 1
ATOM 2420 N N . LYS A 1 303 ? 29.831 13.098 22.711 1.00 49.03 303 LYS A N 1
ATOM 2421 C CA . LYS A 1 303 ? 29.597 13.360 21.278 1.00 49.03 303 LYS A CA 1
ATOM 2422 C C . LYS A 1 303 ? 29.393 12.086 20.447 1.00 49.03 303 LYS A C 1
ATOM 2424 O O . LYS A 1 303 ? 28.909 12.194 19.323 1.00 49.03 303 LYS A O 1
ATOM 2429 N N . SER A 1 304 ? 29.766 10.915 20.967 1.00 50.84 304 SER A N 1
ATOM 2430 C CA . SER A 1 304 ? 29.591 9.617 20.298 1.00 50.84 304 SER A CA 1
ATOM 2431 C C . SER A 1 304 ? 28.310 8.879 20.688 1.00 50.84 304 SER A C 1
ATOM 2433 O O . SER A 1 304 ? 28.069 7.793 20.167 1.00 50.84 304 SER A O 1
ATOM 2435 N N . LEU A 1 305 ? 27.489 9.441 21.581 1.00 53.03 305 LEU A N 1
ATOM 2436 C CA . LEU A 1 305 ? 26.232 8.816 21.984 1.00 53.03 305 LEU A CA 1
ATOM 2437 C C . LEU A 1 305 ? 25.194 8.913 20.866 1.00 53.03 305 LEU A C 1
ATOM 2439 O O . LEU A 1 305 ? 24.991 9.968 20.259 1.00 53.03 305 LEU A O 1
ATOM 2443 N N . ASN A 1 306 ? 24.510 7.804 20.608 1.00 53.41 306 ASN A N 1
ATOM 2444 C CA . ASN A 1 306 ? 23.407 7.776 19.659 1.00 53.41 306 ASN A CA 1
ATOM 2445 C C . ASN A 1 306 ? 22.124 8.367 20.284 1.00 53.41 306 ASN A C 1
ATOM 2447 O O . ASN A 1 306 ? 21.981 8.506 21.499 1.00 53.41 306 ASN A O 1
ATOM 2451 N N . ASN A 1 307 ? 21.141 8.704 19.443 1.00 49.72 307 ASN A N 1
ATOM 2452 C CA . ASN A 1 307 ? 19.897 9.350 19.887 1.00 49.72 307 ASN A CA 1
ATOM 2453 C C . ASN A 1 307 ? 19.100 8.528 20.920 1.00 49.72 307 ASN A C 1
ATOM 2455 O O . ASN A 1 307 ? 18.312 9.096 21.676 1.00 49.72 307 ASN A O 1
ATOM 2459 N N . LYS A 1 308 ? 19.290 7.202 20.958 1.00 51.28 308 LYS A N 1
ATOM 2460 C CA . LYS A 1 308 ? 18.605 6.301 21.892 1.00 51.28 308 LYS A CA 1
ATOM 2461 C C . LYS A 1 308 ? 19.212 6.405 23.292 1.00 51.28 308 LYS A C 1
ATOM 2463 O O . LYS A 1 308 ? 18.473 6.506 24.265 1.00 51.28 308 LYS A O 1
ATOM 2468 N N . GLU A 1 309 ? 20.538 6.468 23.375 1.00 53.59 309 GLU A N 1
ATOM 2469 C CA . GLU A 1 309 ? 21.292 6.668 24.619 1.00 53.59 309 GLU A CA 1
ATOM 2470 C C . GLU A 1 309 ? 21.040 8.057 25.216 1.00 53.59 309 GLU A C 1
ATOM 2472 O O . GLU A 1 309 ? 20.811 8.184 26.417 1.00 53.59 309 GLU A O 1
ATOM 2477 N N . ILE A 1 310 ? 20.974 9.093 24.369 1.00 54.16 310 ILE A N 1
ATOM 2478 C CA . ILE A 1 310 ? 20.641 10.462 24.794 1.00 54.16 310 ILE A CA 1
ATOM 2479 C C . ILE A 1 310 ? 19.230 10.523 25.396 1.00 54.16 310 ILE A C 1
ATOM 2481 O O . ILE A 1 310 ? 19.029 11.144 26.438 1.00 54.16 310 ILE A O 1
ATOM 2485 N N . LYS A 1 311 ? 18.248 9.855 24.775 1.00 51.12 311 LYS A N 1
ATOM 2486 C CA . LYS A 1 311 ? 16.868 9.813 25.282 1.00 51.12 311 LYS A CA 1
ATOM 2487 C C . LYS A 1 311 ? 16.776 9.116 26.645 1.00 51.12 311 LYS A C 1
ATOM 2489 O O . LYS A 1 311 ? 16.035 9.578 27.507 1.00 51.12 311 LYS A O 1
ATOM 2494 N N . LEU A 1 312 ? 17.554 8.051 26.844 1.00 54.81 312 LEU A N 1
ATOM 2495 C CA . LEU A 1 312 ? 17.598 7.295 28.098 1.00 54.81 312 LEU A CA 1
ATOM 2496 C C . LEU A 1 312 ? 18.207 8.121 29.242 1.00 54.81 312 LEU A C 1
ATOM 2498 O O . LEU A 1 312 ? 17.687 8.113 30.354 1.00 54.81 312 LEU A O 1
ATOM 2502 N N . LEU A 1 313 ? 19.266 8.884 28.951 1.00 57.38 313 LEU A N 1
ATOM 2503 C CA . LEU A 1 313 ? 19.881 9.808 29.909 1.00 57.38 313 LEU A CA 1
ATOM 2504 C C . LEU A 1 313 ? 18.939 10.949 30.306 1.00 57.38 313 LEU A C 1
ATOM 2506 O O . LEU A 1 313 ? 18.893 11.311 31.477 1.00 57.38 313 LEU A O 1
ATOM 2510 N N . ILE A 1 314 ? 18.172 11.494 29.354 1.00 53.91 314 ILE A N 1
ATOM 2511 C CA . ILE A 1 314 ? 17.167 12.530 29.638 1.00 53.91 314 ILE A CA 1
ATOM 2512 C C . ILE A 1 314 ? 16.072 11.974 30.554 1.00 53.91 314 ILE A C 1
ATOM 2514 O O . ILE A 1 314 ? 15.767 12.602 31.560 1.00 53.91 314 ILE A O 1
ATOM 2518 N N . GLN A 1 315 ? 15.548 10.777 30.268 1.00 57.47 315 GLN A N 1
ATOM 2519 C CA . GLN A 1 315 ? 14.539 10.143 31.125 1.00 57.47 315 GLN A CA 1
ATOM 2520 C C . GLN A 1 315 ? 15.048 9.900 32.549 1.00 57.47 315 GLN A C 1
ATOM 2522 O O . GLN A 1 315 ? 14.322 10.160 33.501 1.00 57.47 315 GLN A O 1
ATOM 2527 N N . TYR A 1 316 ? 16.297 9.453 32.707 1.00 53.72 316 TYR A N 1
ATOM 2528 C CA . TYR A 1 316 ? 16.896 9.267 34.031 1.00 53.72 316 TYR A CA 1
ATOM 2529 C C . TYR A 1 316 ? 17.128 10.592 34.772 1.00 53.72 316 TYR A C 1
ATOM 2531 O O . TYR A 1 316 ? 16.929 10.663 35.984 1.00 53.72 316 TYR A O 1
ATOM 2539 N N . ALA A 1 317 ? 17.527 11.647 34.058 1.00 53.62 317 ALA A N 1
ATOM 2540 C CA . ALA A 1 317 ? 17.742 12.969 34.640 1.00 53.62 317 ALA A CA 1
ATOM 2541 C C . ALA A 1 317 ? 16.433 13.676 35.034 1.00 53.62 317 ALA A C 1
ATOM 2543 O O . ALA A 1 317 ? 16.452 14.498 35.939 1.00 53.62 317 ALA A O 1
ATOM 2544 N N . GLU A 1 318 ? 15.310 13.369 34.378 1.00 49.00 318 GLU A N 1
ATOM 2545 C CA . GLU A 1 318 ? 13.980 13.890 34.736 1.00 49.00 318 GLU A CA 1
ATOM 2546 C C . GLU A 1 318 ? 13.369 13.190 35.963 1.00 49.00 318 GLU A C 1
ATOM 2548 O O . GLU A 1 318 ? 12.430 13.711 36.561 1.00 49.00 318 GLU A O 1
ATOM 2553 N N . THR A 1 319 ? 13.894 12.021 36.345 1.00 50.66 319 THR A N 1
ATOM 2554 C CA . THR A 1 319 ? 13.458 11.260 37.532 1.00 50.66 319 THR A CA 1
ATOM 2555 C C . THR A 1 319 ? 14.254 11.552 38.810 1.00 50.66 319 THR A C 1
ATOM 2557 O O . THR A 1 319 ? 13.920 10.999 39.858 1.00 50.66 319 THR A O 1
ATOM 2560 N N . LEU A 1 320 ? 15.291 12.392 38.730 1.00 46.59 320 LEU A N 1
ATOM 2561 C CA . LEU A 1 320 ? 16.110 12.873 39.853 1.00 46.59 320 LEU A CA 1
ATOM 2562 C C . LEU A 1 320 ? 15.719 14.304 40.236 1.00 46.59 320 LEU A C 1
ATOM 2564 O O . LEU A 1 320 ? 15.680 14.579 41.455 1.00 46.59 320 LEU A O 1
#

pLDDT: mean 73.7, std 19.98, range [30.62, 95.5]

Secondary structure (DSSP, 8-state):
-EEEEEEEEEETTTTSEEE-TT--EEE-HHHHHHHHHHH--EEE--SEEEETTEEEESSEEEE-TTS-EEEEEEEEEEEEEETTEEEEEEEEEEEEHHHHHHHHHHHHHHH-TTSEEEEETT-S---TTEEEEE-SSSEEEEEETT-HHHHHHHHHHHHHHHTHHHHHHHHHHHHHHHTSGGG-PPEEEEESSTTS-EEEEEEEEEES-HHHHHHHHHHHHHTTPEEEE-PEEPTTT--EE--S-HHHHHHHHTTHHHHTTTHHHHHHHHHHHHHHHTS-PPPHHHHHHHHHH-TT--TTGGGG--HHHHHHHHHHHHT-